Protein AF-A0A7C1MAZ9-F1 (afdb_monomer_lite)

Secondary structure (DSSP, 8-state):
----------------TTSHHHHHHHHGGGGS----PPPHHHHHHHHHHHHHHHHHTT-HHHHHHHHHHHHHSSSPPPTHHHHHHHHHHHHTT-HHHHHHHHHHHHHHHGGGSTTHHHHHHHHHHHHHHHHHHHHHS-TTS----------TTHHHHHHHHHHT-S-HHHHHHHHHHHHHHHS-B-S--SS--TTS--SEEEEEEEETTEEEEEEEEBPTTS-B-

Foldseek 3Di:
DDDDDDDDDDDDDDDDPPVVVVVVVVVVVVPPPCPPDPDLAVLLVVLVVQLVVCVVVVVLVSNVVSLVVSVPGPDDHPLCSLVSQLVSCVVVVVLVRNLVSLVSSCVVCPPVDPCNVVSVVSNVVSVVVVVVVVVPPPPPDDPPPVPPDPPPPVVLVVLCVVVVHPDSVVSVQVVVQVVQQVVAAAPDPPDDDPVDTHQWGWHWDDDDPDIDIDIWGADPVRDID

Radius of gyration: 32.58 Å; chains: 1; bounding box: 107×73×61 Å

Sequence (225 aa):
MAIGFGFSRLSAWKLKGRQLARVAIIASALLAGQAAALAPEHEARRLMLAIEESVAAEHWGEAGEYLNRLQLLDAEKPVDYHYYRGRVMLQSSHFNEAQAALDAYVAKAGTEGSHYQSALKLITEIERARKETAQVAPVGEETRIAVIEPAGDKRSASLRKLYLTDSDREALVLHLNSLLGIAGWRQDQAIVRLDRPADIEYRLSVGGNAISIQEMQRNSSGGVT

pLDDT: mean 79.91, std 19.92, range [34.38, 98.69]

Structure (mmCIF, N/CA/C/O backbone):
data_AF-A0A7C1MAZ9-F1
#
_entry.id   AF-A0A7C1MAZ9-F1
#
loop_
_atom_site.group_PDB
_atom_site.id
_atom_site.type_symbol
_atom_site.label_atom_id
_atom_site.label_alt_id
_atom_site.label_comp_id
_atom_site.label_asym_id
_atom_site.label_entity_id
_atom_site.label_seq_id
_atom_site.pdbx_PDB_ins_code
_atom_site.Cartn_x
_atom_site.Cartn_y
_atom_site.Cartn_z
_atom_site.occupancy
_atom_site.B_iso_or_equiv
_atom_site.auth_seq_id
_atom_site.auth_comp_id
_atom_s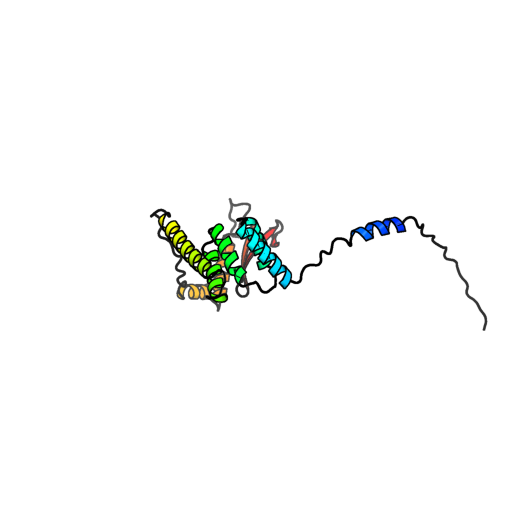ite.auth_asym_id
_atom_site.auth_atom_id
_atom_site.pdbx_PDB_model_num
ATOM 1 N N . MET A 1 1 ? 79.513 -45.191 2.246 1.00 42.34 1 MET A N 1
ATOM 2 C CA . MET A 1 1 ? 78.581 -45.382 3.377 1.00 42.34 1 MET A CA 1
ATOM 3 C C . MET A 1 1 ? 77.388 -46.163 2.841 1.00 42.34 1 MET A C 1
ATOM 5 O O . MET A 1 1 ? 76.641 -45.631 2.033 1.00 42.34 1 MET A O 1
ATOM 9 N N . ALA A 1 2 ? 77.347 -47.465 3.134 1.00 34.75 2 ALA A N 1
ATOM 10 C CA . ALA A 1 2 ? 76.420 -48.446 2.562 1.00 34.75 2 ALA A CA 1
ATOM 11 C C . ALA A 1 2 ? 75.099 -48.482 3.356 1.00 34.75 2 ALA A C 1
ATOM 13 O O . ALA A 1 2 ? 75.123 -48.376 4.576 1.00 34.75 2 ALA A O 1
ATOM 14 N N . ILE A 1 3 ? 73.962 -48.379 2.660 1.00 36.34 3 ILE A N 1
ATOM 15 C CA . ILE A 1 3 ? 72.948 -49.425 2.398 1.00 36.34 3 ILE A CA 1
ATOM 16 C C . ILE A 1 3 ? 72.378 -50.120 3.643 1.00 36.34 3 ILE A C 1
ATOM 18 O O . ILE A 1 3 ? 73.069 -50.879 4.313 1.00 36.34 3 ILE A O 1
ATOM 22 N N . GLY A 1 4 ? 71.053 -50.010 3.781 1.00 34.38 4 GLY A N 1
ATOM 23 C CA . GLY A 1 4 ? 70.217 -51.126 4.219 1.00 34.38 4 GLY A CA 1
ATOM 24 C C . GLY A 1 4 ? 69.025 -50.705 5.064 1.00 34.38 4 GLY A C 1
ATOM 25 O O . GLY A 1 4 ? 69.207 -50.459 6.238 1.00 34.38 4 GLY A O 1
ATOM 26 N N . PHE A 1 5 ? 67.829 -50.669 4.470 1.00 35.59 5 PHE A N 1
ATOM 27 C CA . PHE A 1 5 ? 66.589 -51.218 5.040 1.00 35.59 5 PHE A CA 1
ATOM 28 C C . PHE A 1 5 ? 65.544 -51.256 3.921 1.00 35.59 5 PHE A C 1
ATOM 30 O O . PHE A 1 5 ? 64.982 -50.237 3.528 1.00 35.59 5 PHE A O 1
ATOM 37 N N . GLY A 1 6 ? 65.317 -52.446 3.368 1.00 38.56 6 GLY A N 1
ATOM 38 C CA . GLY A 1 6 ? 64.111 -52.735 2.606 1.00 38.56 6 GLY A CA 1
ATOM 39 C C . GLY A 1 6 ? 63.097 -53.386 3.532 1.00 38.56 6 GLY A C 1
ATOM 40 O O . GLY A 1 6 ? 63.479 -54.283 4.268 1.00 38.56 6 GLY A O 1
ATOM 41 N N . PHE A 1 7 ? 61.829 -52.982 3.470 1.00 36.56 7 PHE A N 1
ATOM 42 C CA . PHE A 1 7 ? 60.697 -53.854 3.784 1.00 36.56 7 PHE A CA 1
ATOM 43 C C . PHE A 1 7 ? 59.450 -53.378 3.014 1.00 36.56 7 PHE A C 1
ATOM 45 O O . PHE A 1 7 ? 58.989 -52.254 3.164 1.00 36.56 7 PHE A O 1
ATOM 52 N N . SER A 1 8 ? 58.914 -54.312 2.228 1.00 41.31 8 SER A N 1
ATOM 53 C CA . SER A 1 8 ? 57.489 -54.564 1.970 1.00 41.31 8 SER A CA 1
ATOM 54 C C . SER A 1 8 ? 56.662 -53.689 1.021 1.00 41.31 8 SER A C 1
ATOM 56 O O . SER A 1 8 ? 56.177 -52.607 1.324 1.00 41.31 8 SER A O 1
ATOM 58 N N . ARG A 1 9 ? 56.400 -54.343 -0.117 1.00 51.38 9 ARG A N 1
ATOM 59 C CA . ARG A 1 9 ? 55.238 -54.285 -1.012 1.00 51.38 9 ARG A CA 1
ATOM 60 C C . ARG A 1 9 ? 53.942 -53.769 -0.372 1.00 51.38 9 ARG A C 1
ATOM 62 O O . ARG A 1 9 ? 53.456 -54.358 0.588 1.00 51.38 9 ARG A O 1
ATOM 69 N N . LEU A 1 10 ? 53.279 -52.846 -1.070 1.00 45.62 10 LEU A N 1
ATOM 70 C CA . LEU A 1 10 ? 51.820 -52.753 -1.080 1.00 45.62 10 LEU A CA 1
ATOM 71 C C . LEU A 1 10 ? 51.304 -52.781 -2.520 1.00 45.62 10 LEU A C 1
ATOM 73 O O . LEU A 1 10 ? 51.834 -52.150 -3.432 1.00 45.62 10 LEU A O 1
ATOM 77 N N . SER A 1 11 ? 50.312 -53.642 -2.697 1.00 41.25 11 SER A N 1
ATOM 78 C CA . SER A 1 11 ? 49.712 -54.097 -3.940 1.00 41.25 11 SER A CA 1
ATOM 79 C C . SER A 1 11 ? 48.868 -53.029 -4.627 1.00 41.25 11 SER A C 1
ATOM 81 O O . SER A 1 11 ? 48.074 -52.341 -3.993 1.00 41.25 11 SER A O 1
ATOM 83 N N . ALA A 1 12 ? 48.976 -52.989 -5.952 1.00 46.25 12 ALA A N 1
ATOM 84 C CA . ALA A 1 12 ? 48.140 -52.207 -6.846 1.00 46.25 12 ALA A CA 1
ATOM 85 C C . ALA A 1 12 ? 46.641 -52.538 -6.701 1.00 46.25 12 ALA A C 1
ATOM 87 O O . ALA A 1 12 ? 46.213 -53.658 -6.989 1.00 46.25 12 ALA A O 1
ATOM 88 N N . TRP A 1 13 ? 45.826 -51.536 -6.367 1.00 45.97 13 TRP A N 1
ATOM 89 C CA . TRP A 1 13 ? 44.386 -51.573 -6.616 1.00 45.97 13 TRP A CA 1
ATOM 90 C C . TRP A 1 13 ? 44.083 -50.961 -7.984 1.00 45.97 13 TRP A C 1
ATOM 92 O O . TRP A 1 13 ? 44.154 -49.752 -8.191 1.00 45.97 13 TRP A O 1
ATOM 102 N N . LYS A 1 14 ? 43.728 -51.823 -8.942 1.00 50.62 14 LYS A N 1
ATOM 103 C CA . LYS A 1 14 ? 43.143 -51.421 -10.224 1.00 50.62 14 LYS A CA 1
ATOM 104 C C . LYS A 1 14 ? 41.709 -50.931 -9.991 1.00 50.62 14 LYS A C 1
ATOM 106 O O . LYS A 1 14 ? 40.806 -51.752 -9.825 1.00 50.62 14 LYS A O 1
ATOM 111 N N . LEU A 1 15 ? 41.473 -49.619 -10.033 1.00 49.56 15 LEU A N 1
ATOM 112 C CA . LEU A 1 15 ? 40.115 -49.088 -10.178 1.00 49.56 15 LEU A CA 1
ATOM 113 C C . LEU A 1 15 ? 39.595 -49.387 -11.598 1.00 49.56 15 LEU A C 1
ATOM 115 O O . LEU A 1 15 ? 40.188 -48.999 -12.602 1.00 49.56 15 LEU A O 1
ATOM 119 N N . LYS A 1 16 ? 38.476 -50.115 -11.679 1.00 48.69 16 LYS A N 1
ATOM 120 C CA . LYS A 1 16 ? 37.776 -50.483 -12.921 1.00 48.69 16 LYS A CA 1
ATOM 121 C C . LYS A 1 16 ? 37.126 -49.248 -13.566 1.00 48.69 16 LYS A C 1
ATOM 123 O O . LYS A 1 16 ? 36.176 -48.692 -13.021 1.00 48.69 16 LYS A O 1
ATOM 128 N N . GLY A 1 17 ? 37.544 -48.906 -14.787 1.00 52.53 17 GLY A N 1
ATOM 129 C CA . GLY A 1 17 ? 37.084 -47.754 -15.586 1.00 52.53 17 GLY A CA 1
ATOM 130 C C . GLY A 1 17 ? 35.596 -47.689 -15.988 1.00 52.53 17 GLY A C 1
ATOM 131 O O . GLY A 1 17 ? 35.220 -46.806 -16.745 1.00 52.53 17 GLY A O 1
ATOM 132 N N . ARG A 1 18 ? 34.719 -48.568 -15.481 1.00 53.25 18 ARG A N 1
ATOM 133 C CA . ARG A 1 18 ? 33.261 -48.532 -15.752 1.00 53.25 18 ARG A CA 1
ATOM 134 C C . ARG A 1 18 ? 32.457 -47.675 -14.765 1.00 53.25 18 ARG A C 1
ATOM 136 O O . ARG A 1 18 ? 31.313 -47.346 -15.056 1.00 53.25 18 ARG A O 1
ATOM 143 N N . GLN A 1 19 ? 33.037 -47.313 -13.620 1.00 48.81 19 GLN A N 1
ATOM 144 C CA . GLN A 1 19 ? 32.397 -46.451 -12.612 1.00 48.81 19 GLN A CA 1
ATOM 145 C C . GLN A 1 19 ? 32.542 -44.953 -12.943 1.00 48.81 19 GLN A C 1
ATOM 147 O O . GLN A 1 19 ? 31.671 -44.163 -12.599 1.00 48.81 19 GLN A O 1
ATOM 152 N N . LEU A 1 20 ? 33.582 -44.567 -13.693 1.00 49.59 20 LEU A N 1
ATOM 153 C CA . LEU A 1 20 ? 33.855 -43.166 -14.043 1.00 49.59 20 LEU A CA 1
ATOM 154 C C . LEU A 1 20 ? 32.874 -42.598 -15.086 1.00 49.59 20 LEU A C 1
ATOM 156 O O . LEU A 1 20 ? 32.524 -41.425 -15.023 1.00 49.59 20 LEU A O 1
ATOM 160 N N . ALA A 1 21 ? 32.353 -43.430 -15.994 1.00 49.12 21 ALA A N 1
ATOM 161 C CA . ALA A 1 21 ? 31.416 -42.977 -17.029 1.00 49.12 21 ALA A CA 1
ATOM 162 C C . ALA A 1 21 ? 30.009 -42.643 -16.489 1.00 49.12 21 ALA A C 1
ATOM 164 O O . ALA A 1 21 ? 29.319 -41.807 -17.061 1.00 49.12 21 ALA A O 1
ATOM 165 N N . ARG A 1 22 ? 29.573 -43.259 -15.378 1.00 47.09 22 ARG A N 1
ATOM 166 C CA . ARG A 1 22 ? 28.251 -42.982 -14.777 1.00 47.09 22 ARG A CA 1
ATOM 167 C C . ARG A 1 22 ? 28.240 -41.726 -13.904 1.00 47.09 22 ARG A C 1
ATOM 169 O O . ARG A 1 22 ? 27.214 -41.062 -13.827 1.00 47.09 22 ARG A O 1
ATOM 176 N N . VAL A 1 23 ? 29.376 -41.376 -13.301 1.00 51.09 23 VAL A N 1
ATOM 177 C CA . VAL A 1 23 ? 29.528 -40.134 -12.524 1.00 51.09 23 VAL A CA 1
ATOM 178 C C . VAL A 1 23 ? 29.573 -38.912 -13.449 1.00 51.09 23 VAL A C 1
ATOM 180 O O . VAL A 1 23 ? 29.007 -37.874 -13.118 1.00 51.09 23 VAL A O 1
ATOM 183 N N . ALA A 1 24 ? 30.149 -39.052 -14.648 1.00 50.62 24 ALA A N 1
ATOM 184 C CA . ALA A 1 24 ? 30.212 -37.964 -15.622 1.00 50.62 24 ALA A CA 1
ATOM 185 C C . ALA A 1 24 ? 28.826 -37.525 -16.139 1.00 50.62 24 ALA A C 1
ATOM 187 O O . ALA A 1 24 ? 28.598 -36.335 -16.311 1.00 50.62 24 ALA A O 1
ATOM 188 N N . ILE A 1 25 ? 27.876 -38.452 -16.322 1.00 52.16 25 ILE A N 1
ATOM 189 C CA . ILE A 1 25 ? 26.538 -38.127 -16.858 1.00 52.16 25 ILE A CA 1
ATOM 190 C C . ILE A 1 25 ? 25.666 -37.402 -15.816 1.00 52.16 25 ILE A C 1
ATOM 192 O O . ILE A 1 25 ? 24.879 -36.530 -16.173 1.00 52.16 25 ILE A O 1
ATOM 196 N N . ILE A 1 26 ? 25.832 -37.701 -14.523 1.00 51.12 26 ILE A N 1
ATOM 197 C CA . ILE A 1 26 ? 25.074 -37.039 -13.445 1.00 51.12 26 ILE A CA 1
ATOM 198 C C . ILE A 1 26 ? 25.625 -35.627 -13.168 1.00 51.12 26 ILE A C 1
ATOM 200 O O . ILE A 1 26 ? 24.859 -34.721 -12.846 1.00 51.12 26 ILE A O 1
ATOM 204 N N . ALA A 1 27 ? 26.928 -35.399 -13.366 1.00 50.59 27 ALA A N 1
ATOM 205 C CA . ALA A 1 27 ? 27.535 -34.078 -13.193 1.00 50.59 27 ALA A CA 1
ATOM 206 C C . ALA A 1 27 ? 27.122 -33.063 -14.280 1.00 50.59 27 ALA A C 1
ATOM 208 O O . ALA A 1 27 ? 27.090 -31.863 -14.015 1.00 50.59 27 ALA A O 1
ATOM 209 N N . SER A 1 28 ? 26.766 -33.515 -15.488 1.00 51.03 28 SER A N 1
ATOM 210 C CA . SER A 1 28 ? 26.389 -32.617 -16.591 1.00 51.03 28 SER A CA 1
ATOM 211 C C . SER A 1 28 ? 24.968 -32.045 -16.489 1.00 51.03 28 SER A C 1
ATOM 213 O O . SER A 1 28 ? 24.683 -31.040 -17.133 1.00 51.03 28 SER A O 1
ATOM 215 N N . ALA A 1 29 ? 24.080 -32.630 -15.678 1.00 52.88 29 ALA A N 1
ATOM 216 C CA . ALA A 1 29 ? 22.698 -32.155 -15.538 1.00 52.88 29 ALA A CA 1
ATOM 217 C C . ALA A 1 29 ? 22.531 -31.001 -14.526 1.00 52.88 29 ALA A C 1
ATOM 219 O O . ALA A 1 29 ? 21.505 -30.327 -14.527 1.00 52.88 29 ALA A O 1
ATOM 220 N N . LEU A 1 30 ? 23.535 -30.736 -13.683 1.00 54.38 30 LEU A N 1
ATOM 221 C CA . LEU A 1 30 ? 23.477 -29.704 -12.634 1.00 54.38 30 LEU A CA 1
ATOM 222 C C . LEU A 1 30 ? 23.868 -28.294 -13.108 1.00 54.38 30 LEU A C 1
ATOM 224 O O . LEU A 1 30 ? 23.751 -27.342 -12.343 1.00 54.38 30 LEU A O 1
ATOM 228 N N . LEU A 1 31 ? 24.311 -28.134 -14.358 1.00 53.28 31 LEU A N 1
ATOM 229 C CA . LEU A 1 31 ? 24.778 -26.845 -14.891 1.00 53.28 31 LEU A CA 1
ATOM 230 C C . LEU A 1 31 ? 23.745 -26.110 -15.764 1.00 53.28 31 LEU A C 1
ATOM 232 O O . LEU A 1 31 ? 24.026 -25.014 -16.236 1.00 53.28 31 LEU A O 1
ATOM 236 N N . ALA A 1 32 ? 22.543 -26.661 -15.956 1.00 54.66 32 ALA A N 1
ATOM 237 C CA . ALA A 1 32 ? 21.521 -26.078 -16.835 1.00 54.66 32 ALA A CA 1
ATOM 238 C C . ALA A 1 32 ? 20.532 -25.115 -16.135 1.00 54.66 32 ALA A C 1
ATOM 240 O O . ALA A 1 32 ? 19.504 -24.777 -16.714 1.00 54.66 32 ALA A O 1
ATOM 241 N N . GLY A 1 33 ? 20.806 -24.683 -14.898 1.00 52.53 33 GLY A N 1
ATOM 242 C CA . GLY A 1 33 ? 19.823 -23.978 -14.058 1.00 52.53 33 GLY A CA 1
ATOM 243 C C . GLY A 1 33 ? 20.195 -22.575 -13.582 1.00 52.53 33 GLY A C 1
ATOM 244 O O . GLY A 1 33 ? 19.436 -21.995 -12.816 1.00 52.53 33 GLY A O 1
ATOM 245 N N . GLN A 1 34 ? 21.329 -22.010 -13.997 1.00 48.66 34 GLN A N 1
ATOM 246 C CA . GLN A 1 34 ? 21.681 -20.635 -13.630 1.00 48.66 34 GLN A CA 1
ATOM 247 C C . GLN A 1 34 ? 21.107 -19.694 -14.695 1.00 48.66 34 GLN A C 1
ATOM 249 O O . GLN A 1 34 ? 21.835 -19.195 -15.553 1.00 48.66 34 GLN A O 1
ATOM 254 N N . ALA A 1 35 ? 19.787 -19.485 -14.690 1.00 57.41 35 ALA A N 1
ATOM 255 C CA . ALA A 1 35 ? 19.233 -18.321 -15.372 1.00 57.41 35 ALA A CA 1
ATOM 256 C C . ALA A 1 35 ? 19.901 -17.100 -14.731 1.00 57.41 35 ALA A C 1
ATOM 258 O O . ALA A 1 35 ? 19.732 -16.864 -13.535 1.00 57.41 35 ALA A O 1
ATOM 259 N N . ALA A 1 36 ? 20.736 -16.389 -15.490 1.00 57.94 36 ALA A N 1
ATOM 260 C CA . ALA A 1 36 ? 21.391 -15.190 -14.998 1.00 57.94 36 ALA A CA 1
ATOM 261 C C . ALA A 1 36 ? 20.298 -14.216 -14.545 1.00 57.94 36 ALA A C 1
ATOM 263 O O . ALA A 1 36 ? 19.518 -13.728 -15.366 1.00 57.94 36 ALA A O 1
ATOM 264 N N . ALA A 1 37 ? 20.198 -13.992 -13.235 1.00 72.56 37 ALA A N 1
ATOM 265 C CA . ALA A 1 37 ? 19.299 -12.988 -12.702 1.00 72.56 37 ALA A CA 1
ATOM 266 C C . ALA A 1 37 ? 19.734 -11.637 -13.279 1.00 72.56 37 ALA A C 1
ATOM 268 O O . ALA A 1 37 ? 20.913 -11.278 -13.215 1.00 72.56 37 ALA A O 1
ATOM 269 N N . LEU A 1 38 ? 18.794 -10.927 -13.903 1.00 81.62 38 LEU A N 1
ATOM 270 C CA . LEU A 1 38 ? 19.018 -9.557 -14.350 1.00 81.62 38 LEU A CA 1
ATOM 271 C C . LEU A 1 38 ? 19.504 -8.716 -13.163 1.00 81.62 38 LEU A C 1
ATOM 273 O O . LEU A 1 38 ? 19.103 -8.958 -12.022 1.00 81.62 38 LEU A O 1
ATOM 277 N N . ALA A 1 39 ? 20.340 -7.710 -13.437 1.00 91.12 39 ALA A N 1
ATOM 278 C CA . ALA A 1 39 ? 20.661 -6.707 -12.427 1.00 91.12 39 ALA A CA 1
ATOM 279 C C . ALA A 1 39 ? 19.354 -6.093 -11.873 1.00 91.12 39 ALA A C 1
ATOM 281 O O . ALA A 1 39 ? 18.393 -5.961 -12.646 1.00 91.12 39 ALA A O 1
ATOM 282 N N . PRO A 1 40 ? 19.287 -5.728 -10.578 1.00 91.62 40 PRO A N 1
ATOM 283 C CA . PRO A 1 40 ? 18.054 -5.260 -9.943 1.00 91.62 40 PRO A CA 1
ATOM 284 C C . PRO A 1 40 ? 17.357 -4.126 -10.706 1.00 91.62 40 PRO A C 1
ATOM 286 O O . PRO A 1 40 ? 16.138 -4.112 -10.825 1.00 91.62 40 PRO A O 1
ATOM 289 N N . GLU A 1 41 ? 18.109 -3.220 -11.324 1.00 93.25 41 GLU A N 1
ATOM 290 C CA . GLU A 1 41 ? 17.575 -2.105 -12.109 1.00 93.25 41 GLU A CA 1
ATOM 291 C C . GLU A 1 41 ? 16.887 -2.586 -13.398 1.00 93.25 41 GLU A C 1
ATOM 293 O O . GLU A 1 41 ? 15.846 -2.064 -13.806 1.00 93.25 41 GLU A O 1
ATOM 298 N N . HIS A 1 42 ? 17.449 -3.607 -14.051 1.00 95.19 42 HIS A N 1
ATOM 299 C CA . HIS A 1 42 ? 16.865 -4.206 -15.251 1.00 95.19 42 HIS A CA 1
ATOM 300 C C . HIS A 1 42 ? 15.649 -5.071 -14.920 1.00 95.19 42 HIS A C 1
ATOM 302 O O . HIS A 1 42 ? 14.663 -5.039 -15.657 1.00 95.19 42 HIS A O 1
ATOM 308 N N . GLU A 1 43 ? 15.686 -5.793 -13.801 1.00 95.69 43 GLU A N 1
ATOM 309 C CA . GLU A 1 43 ? 14.527 -6.529 -13.303 1.00 95.69 43 GLU A CA 1
ATOM 310 C C . GLU A 1 43 ? 13.394 -5.571 -12.913 1.00 95.69 43 GLU A C 1
ATOM 312 O O . GLU A 1 43 ? 12.242 -5.824 -13.263 1.00 95.69 43 GLU A O 1
ATOM 317 N N . ALA A 1 44 ? 13.710 -4.425 -12.299 1.00 96.44 44 ALA A N 1
ATOM 318 C CA . ALA A 1 44 ? 12.726 -3.396 -11.981 1.00 96.44 44 ALA A CA 1
ATOM 319 C C . ALA A 1 44 ? 12.015 -2.881 -13.240 1.00 96.44 44 ALA A C 1
ATOM 321 O O . ALA A 1 44 ? 10.788 -2.803 -13.277 1.00 96.44 44 ALA A O 1
ATOM 322 N N . ARG A 1 45 ? 12.780 -2.590 -14.302 1.00 96.31 45 ARG A N 1
ATOM 323 C CA . ARG A 1 45 ? 12.232 -2.156 -15.598 1.00 96.31 45 ARG A CA 1
ATOM 324 C C . ARG A 1 45 ? 11.385 -3.239 -16.259 1.00 96.31 45 ARG A C 1
ATOM 326 O O . ARG A 1 45 ? 10.309 -2.934 -16.759 1.00 96.31 45 ARG A O 1
ATOM 333 N N . ARG A 1 46 ? 11.836 -4.497 -16.238 1.00 97.19 46 ARG A N 1
ATOM 334 C CA . ARG A 1 46 ? 11.069 -5.627 -16.781 1.00 97.19 46 ARG A CA 1
ATOM 335 C C . ARG A 1 46 ? 9.738 -5.803 -16.052 1.00 97.19 46 ARG A C 1
ATOM 337 O O . ARG A 1 46 ? 8.710 -5.958 -16.700 1.00 97.19 46 ARG A O 1
ATOM 344 N N . LEU A 1 47 ? 9.760 -5.784 -14.720 1.00 98.00 47 LEU A N 1
ATOM 345 C CA . LEU A 1 47 ? 8.552 -5.914 -13.908 1.00 98.00 47 LEU A CA 1
ATOM 346 C C . LEU A 1 47 ? 7.603 -4.739 -14.137 1.00 98.00 47 LEU A C 1
ATOM 348 O O . LEU A 1 47 ? 6.404 -4.961 -14.236 1.00 98.00 47 LEU A O 1
ATOM 352 N N . MET A 1 48 ? 8.128 -3.518 -14.282 1.00 98.12 48 MET A N 1
ATOM 353 C CA . MET A 1 48 ? 7.315 -2.352 -14.624 1.00 98.12 48 MET A CA 1
ATOM 354 C C . MET A 1 48 ? 6.572 -2.554 -15.952 1.00 98.12 48 MET A C 1
ATOM 356 O O . MET A 1 48 ? 5.357 -2.410 -15.980 1.00 98.12 48 MET A O 1
ATOM 360 N N . LEU A 1 49 ? 7.264 -2.996 -17.009 1.00 98.31 49 LEU A N 1
ATOM 361 C CA . LEU A 1 49 ? 6.631 -3.299 -18.301 1.00 98.31 49 LEU A CA 1
ATOM 362 C C . LEU A 1 49 ? 5.542 -4.374 -18.179 1.00 98.31 49 LEU A C 1
ATOM 364 O O . LEU A 1 49 ? 4.461 -4.223 -18.739 1.00 98.31 49 LEU A O 1
ATOM 368 N N . ALA A 1 50 ? 5.800 -5.431 -17.406 1.00 98.44 50 ALA A N 1
ATOM 369 C CA . ALA A 1 50 ? 4.818 -6.488 -17.181 1.00 98.44 50 ALA A CA 1
ATOM 370 C C . ALA A 1 50 ? 3.576 -5.979 -16.424 1.00 98.44 50 ALA A C 1
ATOM 372 O O . ALA A 1 50 ? 2.456 -6.385 -16.731 1.00 98.44 50 ALA A O 1
ATOM 373 N N . ILE A 1 51 ? 3.750 -5.055 -15.470 1.00 98.62 51 ILE A N 1
ATOM 374 C CA . ILE A 1 51 ? 2.641 -4.382 -14.776 1.00 98.62 51 ILE A CA 1
ATOM 375 C C . ILE A 1 51 ? 1.832 -3.537 -15.761 1.00 98.62 51 ILE A C 1
ATOM 377 O O . ILE A 1 51 ? 0.607 -3.619 -15.755 1.00 98.62 51 ILE A O 1
ATOM 381 N N . GLU A 1 52 ? 2.495 -2.736 -16.597 1.00 98.19 52 GLU A N 1
ATOM 382 C CA . GLU A 1 52 ? 1.840 -1.886 -17.599 1.00 98.19 52 GLU A CA 1
ATOM 383 C C . GLU A 1 52 ? 0.974 -2.714 -18.552 1.00 98.19 52 GLU A C 1
ATOM 385 O O . GLU A 1 52 ? -0.203 -2.404 -18.742 1.00 98.19 52 GLU A O 1
ATOM 390 N N . GLU A 1 53 ? 1.533 -3.801 -19.087 1.00 98.56 53 GLU A N 1
ATOM 391 C CA . GLU A 1 53 ? 0.839 -4.718 -19.992 1.00 98.56 53 GLU A CA 1
ATOM 392 C C . GLU A 1 53 ? -0.334 -5.421 -19.299 1.00 98.56 53 GLU A C 1
ATOM 394 O O . GLU A 1 53 ? -1.452 -5.407 -19.814 1.00 98.56 53 GLU A O 1
ATOM 399 N N . SER A 1 54 ? -0.121 -5.948 -18.089 1.00 98.50 54 SER A N 1
ATOM 400 C CA . SER A 1 54 ? -1.172 -6.628 -17.318 1.00 98.50 54 SER A CA 1
ATOM 401 C C . SER A 1 54 ? -2.323 -5.682 -16.978 1.00 98.50 54 SER A C 1
ATOM 403 O O . SER A 1 54 ? -3.491 -6.045 -17.080 1.00 98.50 54 SER A O 1
ATOM 405 N N . VAL A 1 55 ? -2.017 -4.440 -16.599 1.00 98.12 55 VAL A N 1
ATOM 406 C CA . VAL A 1 55 ? -3.033 -3.425 -16.304 1.00 98.12 55 VAL A CA 1
ATO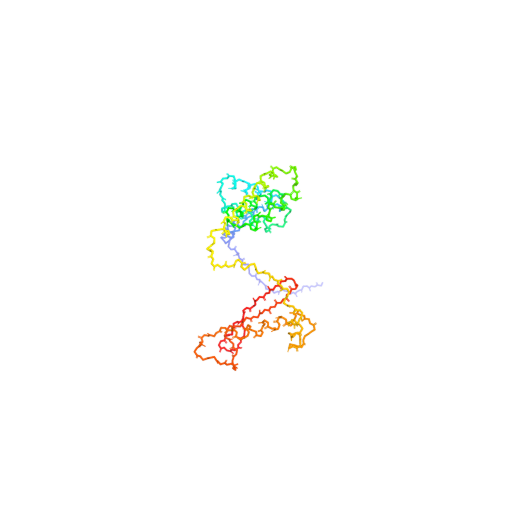M 407 C C . VAL A 1 55 ? -3.755 -2.967 -17.577 1.00 98.12 55 VAL A C 1
ATOM 409 O O . VAL A 1 55 ? -4.954 -2.690 -17.522 1.00 98.12 55 VAL A O 1
ATOM 412 N N . ALA A 1 56 ? -3.065 -2.877 -18.716 1.00 97.75 56 ALA A N 1
ATOM 413 C CA . ALA A 1 56 ? -3.687 -2.571 -20.005 1.00 97.75 56 ALA A CA 1
ATOM 414 C C . ALA A 1 56 ? -4.620 -3.698 -20.482 1.00 97.75 56 ALA A C 1
ATOM 416 O O . ALA A 1 56 ? -5.650 -3.414 -21.087 1.00 97.75 56 ALA A O 1
ATOM 417 N N . ALA A 1 57 ? -4.286 -4.951 -20.165 1.00 98.19 57 ALA A N 1
ATOM 418 C CA . ALA A 1 57 ? -5.097 -6.137 -20.437 1.00 98.19 57 ALA A CA 1
ATOM 419 C C . ALA A 1 57 ? -6.169 -6.424 -19.366 1.00 98.19 57 ALA A C 1
ATOM 421 O O . ALA A 1 57 ? -6.869 -7.428 -19.460 1.00 98.19 57 ALA A O 1
ATOM 422 N N . GLU A 1 58 ? -6.295 -5.579 -18.336 1.00 97.62 58 GLU A N 1
ATOM 423 C CA . GLU A 1 58 ? -7.198 -5.785 -17.189 1.00 97.62 58 GLU A CA 1
ATOM 424 C C . GLU A 1 58 ? -6.945 -7.101 -16.418 1.00 97.62 58 GLU A C 1
ATOM 426 O O . GLU A 1 58 ? -7.806 -7.619 -15.704 1.00 97.62 58 GLU A O 1
ATOM 431 N N . HIS A 1 59 ? -5.728 -7.637 -16.499 1.00 98.25 59 HIS A N 1
ATOM 432 C CA . HIS A 1 59 ? -5.266 -8.782 -15.720 1.00 98.25 59 HIS A CA 1
ATOM 433 C C . HIS A 1 59 ? -4.816 -8.331 -14.323 1.00 98.25 59 HIS A C 1
ATOM 435 O O . HIS A 1 59 ? -3.636 -8.321 -13.973 1.00 98.25 59 HIS A O 1
ATOM 441 N N . TRP A 1 60 ? -5.779 -7.932 -13.493 1.00 96.88 60 TRP A N 1
ATOM 442 C CA . TRP A 1 60 ? -5.521 -7.297 -12.195 1.00 96.88 60 TRP A CA 1
ATOM 443 C C . TRP A 1 60 ? -4.750 -8.173 -11.202 1.00 96.88 60 TRP A C 1
ATOM 445 O O . TRP A 1 60 ? -3.921 -7.662 -10.449 1.00 96.88 60 TRP A O 1
ATOM 455 N N . GLY A 1 61 ? -5.001 -9.487 -11.213 1.00 94.56 61 GLY A N 1
ATOM 456 C CA . GLY A 1 61 ? -4.281 -10.442 -10.365 1.00 94.56 61 GLY A CA 1
ATOM 457 C C . GLY A 1 61 ? -2.797 -10.518 -10.724 1.00 94.56 61 GLY A C 1
ATOM 458 O O . GLY A 1 61 ? -1.943 -10.354 -9.857 1.00 94.56 61 GLY A O 1
ATOM 459 N N . GLU A 1 62 ? -2.500 -10.665 -12.014 1.00 96.75 62 GLU A N 1
ATOM 460 C CA . GLU A 1 62 ? -1.135 -10.726 -12.549 1.00 96.75 62 GLU A CA 1
ATOM 461 C C . GLU A 1 62 ? -0.377 -9.405 -12.322 1.00 96.75 62 GLU A C 1
ATOM 463 O O . GLU A 1 62 ? 0.757 -9.399 -11.838 1.00 96.75 62 GLU A O 1
ATOM 468 N N . ALA A 1 63 ? -1.042 -8.264 -12.539 1.00 98.19 63 ALA A N 1
ATOM 469 C CA . ALA A 1 63 ? -0.494 -6.951 -12.207 1.00 98.19 63 ALA A CA 1
ATOM 470 C C . ALA A 1 63 ? -0.127 -6.833 -10.715 1.00 98.19 63 ALA A C 1
ATOM 472 O O . ALA A 1 63 ? 0.926 -6.289 -10.371 1.00 98.19 63 ALA A O 1
ATOM 473 N N . GLY A 1 64 ? -0.973 -7.361 -9.824 1.00 97.06 64 GLY A N 1
ATOM 474 C CA . GLY A 1 64 ? -0.712 -7.418 -8.386 1.00 97.06 64 GLY A CA 1
ATOM 475 C C . GLY A 1 64 ? 0.505 -8.277 -8.032 1.00 97.06 64 GLY A C 1
ATOM 476 O O . GLY A 1 64 ? 1.329 -7.871 -7.209 1.00 97.06 64 GLY A O 1
ATOM 477 N N . GLU A 1 65 ? 0.673 -9.430 -8.680 1.00 97.31 65 GLU A N 1
ATOM 478 C CA . GLU A 1 65 ? 1.841 -10.295 -8.483 1.00 97.31 65 GLU A CA 1
ATOM 479 C C . GLU A 1 65 ? 3.145 -9.607 -8.900 1.00 97.31 65 GLU A C 1
ATOM 481 O O . GLU A 1 65 ? 4.122 -9.605 -8.139 1.00 97.31 65 GLU A O 1
ATOM 486 N N . TYR A 1 66 ? 3.171 -8.973 -10.076 1.00 98.06 66 TYR A N 1
ATOM 487 C CA . TYR A 1 66 ? 4.347 -8.232 -10.528 1.00 98.06 66 TYR A CA 1
ATOM 488 C C . TYR A 1 66 ? 4.646 -7.015 -9.645 1.00 98.06 66 TYR A C 1
ATOM 490 O O . TYR A 1 66 ? 5.816 -6.772 -9.334 1.00 98.06 66 TYR A O 1
ATOM 498 N N . LEU A 1 67 ? 3.621 -6.300 -9.164 1.00 97.31 67 LEU A N 1
ATOM 499 C CA . LEU A 1 67 ? 3.779 -5.211 -8.193 1.00 97.31 67 LEU A CA 1
ATOM 500 C C . LEU A 1 67 ? 4.425 -5.690 -6.892 1.00 97.31 67 LEU A C 1
ATOM 502 O O . LEU A 1 67 ? 5.363 -5.053 -6.417 1.00 97.31 67 LEU A O 1
ATOM 506 N N . ASN A 1 68 ? 3.976 -6.818 -6.339 1.00 95.31 68 ASN A N 1
ATOM 507 C CA . ASN A 1 68 ? 4.540 -7.380 -5.110 1.00 95.31 68 ASN A CA 1
ATOM 508 C C . ASN A 1 68 ? 6.018 -7.745 -5.285 1.00 95.31 68 ASN A C 1
ATOM 510 O O . ASN A 1 68 ? 6.851 -7.435 -4.433 1.00 95.31 68 ASN A O 1
ATOM 514 N N . ARG A 1 69 ? 6.368 -8.350 -6.424 1.00 95.81 69 ARG A N 1
ATOM 515 C CA . ARG A 1 69 ? 7.763 -8.667 -6.757 1.00 95.81 69 ARG A CA 1
ATOM 516 C C . ARG A 1 69 ? 8.613 -7.405 -6.899 1.00 95.81 69 ARG A C 1
ATOM 518 O O . ARG A 1 69 ? 9.704 -7.347 -6.339 1.00 95.81 69 ARG A O 1
ATOM 525 N N . LEU A 1 70 ? 8.105 -6.383 -7.591 1.00 95.88 70 LEU A N 1
ATOM 526 C CA . LEU A 1 70 ? 8.792 -5.100 -7.753 1.00 95.88 70 LEU A CA 1
ATOM 527 C C . LEU A 1 70 ? 8.945 -4.364 -6.414 1.00 95.88 70 LEU A C 1
ATOM 529 O O . LEU A 1 70 ? 9.963 -3.717 -6.173 1.00 95.88 70 LEU A O 1
ATOM 533 N N . GLN A 1 71 ? 7.963 -4.483 -5.518 1.00 94.25 71 GLN A N 1
ATOM 534 C CA . GLN A 1 71 ? 8.012 -3.901 -4.181 1.00 94.25 71 GLN A CA 1
ATOM 535 C C . GLN A 1 71 ? 9.178 -4.463 -3.360 1.00 94.25 71 GLN A C 1
ATOM 537 O O . GLN A 1 71 ? 9.898 -3.679 -2.740 1.00 94.25 71 GLN A O 1
ATOM 542 N N . LEU A 1 72 ? 9.373 -5.784 -3.395 1.00 94.19 72 LEU A N 1
ATOM 543 C CA . LEU A 1 72 ? 10.422 -6.499 -2.657 1.00 94.19 72 LEU A CA 1
ATOM 544 C C . LEU A 1 72 ? 11.827 -6.319 -3.242 1.00 94.19 72 LEU A C 1
ATOM 546 O O . LEU A 1 72 ? 12.811 -6.627 -2.574 1.00 94.19 72 LEU A O 1
ATOM 550 N N . LEU A 1 73 ? 11.926 -5.845 -4.483 1.00 93.44 73 LEU A N 1
ATOM 551 C CA . LEU A 1 73 ? 13.200 -5.643 -5.149 1.00 93.44 73 LEU A CA 1
ATOM 552 C C . LEU A 1 73 ? 13.928 -4.422 -4.573 1.00 93.44 73 LEU A C 1
ATOM 554 O O . LEU A 1 73 ? 13.367 -3.318 -4.525 1.00 93.44 73 LEU A O 1
ATOM 558 N N . ASP A 1 74 ? 15.187 -4.628 -4.180 1.00 92.38 74 ASP A N 1
ATOM 559 C CA . ASP A 1 74 ? 16.104 -3.578 -3.725 1.00 92.38 74 ASP A CA 1
ATOM 560 C C . ASP A 1 74 ? 16.679 -2.818 -4.928 1.00 92.38 74 ASP A C 1
ATOM 562 O O . ASP A 1 74 ? 17.829 -2.973 -5.327 1.00 92.38 74 ASP A O 1
ATOM 566 N N . ALA A 1 75 ? 15.798 -2.071 -5.586 1.00 92.94 75 ALA A N 1
ATOM 567 C CA . ALA A 1 75 ? 16.100 -1.228 -6.729 1.00 92.94 75 ALA A CA 1
ATOM 568 C C . ALA A 1 75 ? 15.213 0.016 -6.697 1.00 92.94 75 ALA A C 1
ATOM 570 O O . ALA A 1 75 ? 14.089 -0.000 -6.167 1.00 92.94 75 ALA A O 1
ATOM 571 N N . GLU A 1 76 ? 15.704 1.091 -7.309 1.00 93.62 76 GLU A N 1
ATOM 572 C CA . GLU A 1 76 ? 14.906 2.290 -7.513 1.00 93.62 76 GLU A CA 1
ATOM 573 C C . GLU A 1 76 ? 13.706 1.975 -8.416 1.00 93.62 76 GLU A C 1
ATOM 575 O O . GLU A 1 76 ? 13.827 1.389 -9.494 1.00 93.62 76 GLU A O 1
ATOM 580 N N . LYS A 1 77 ? 12.517 2.344 -7.941 1.00 95.25 77 LYS A N 1
ATOM 581 C CA . LYS A 1 77 ? 11.260 2.097 -8.646 1.00 95.25 77 LYS A CA 1
ATOM 582 C C . LYS A 1 77 ? 10.971 3.283 -9.568 1.00 95.25 77 LYS A C 1
ATOM 584 O O . LYS A 1 77 ? 11.031 4.418 -9.086 1.00 95.25 77 LYS A O 1
ATOM 589 N N . PRO A 1 78 ? 10.608 3.050 -10.843 1.00 95.69 78 PRO A N 1
ATOM 590 C CA . PRO A 1 78 ? 10.167 4.117 -11.738 1.00 95.69 78 PRO A CA 1
ATOM 591 C C . PRO A 1 78 ? 9.028 4.926 -11.115 1.00 95.69 78 PRO A C 1
ATOM 593 O O . PRO A 1 78 ? 8.225 4.377 -10.366 1.00 95.69 78 PRO A O 1
ATOM 596 N N . VAL A 1 79 ? 8.913 6.217 -11.432 1.00 96.75 79 VAL A N 1
ATOM 597 C CA . VAL A 1 79 ? 7.843 7.061 -10.869 1.00 96.75 79 VAL A CA 1
ATOM 598 C C . VAL A 1 79 ? 6.453 6.497 -11.194 1.00 96.75 79 VAL A C 1
ATOM 600 O O . VAL A 1 79 ? 5.590 6.463 -10.315 1.00 96.75 79 VAL A O 1
ATOM 603 N N . ASP A 1 80 ? 6.275 5.954 -12.402 1.00 97.50 80 ASP A N 1
ATOM 604 C CA . ASP A 1 80 ? 5.026 5.336 -12.866 1.00 97.50 80 ASP A CA 1
ATOM 605 C C . ASP A 1 80 ? 4.572 4.144 -12.010 1.00 97.50 80 ASP A C 1
ATOM 607 O O . ASP A 1 80 ? 3.374 3.869 -11.939 1.00 97.50 80 ASP A O 1
ATOM 611 N N . TYR A 1 81 ? 5.473 3.508 -11.252 1.00 98.19 81 TYR A N 1
ATOM 612 C CA . TYR A 1 81 ? 5.115 2.494 -10.253 1.00 98.19 81 TYR A CA 1
ATOM 613 C C . TYR A 1 81 ? 3.973 2.960 -9.342 1.00 98.19 81 TYR A C 1
ATOM 615 O O . TYR A 1 81 ? 3.048 2.199 -9.059 1.00 98.19 81 TYR A O 1
ATOM 623 N N . HIS A 1 82 ? 4.015 4.219 -8.896 1.00 98.44 82 HIS A N 1
ATOM 624 C CA . HIS A 1 82 ? 3.005 4.782 -7.999 1.00 98.44 82 HIS A CA 1
ATOM 625 C C . HIS A 1 82 ? 1.635 4.883 -8.680 1.00 98.44 82 HIS A C 1
ATOM 627 O O . HIS A 1 82 ? 0.622 4.543 -8.069 1.00 98.44 82 HIS A O 1
ATOM 633 N N . TYR A 1 83 ? 1.599 5.256 -9.962 1.00 98.69 83 TYR A N 1
ATOM 634 C CA . TYR A 1 83 ? 0.362 5.323 -10.739 1.00 98.69 83 TYR A CA 1
ATOM 635 C C . TYR A 1 83 ? -0.273 3.938 -10.911 1.00 98.69 83 TYR A C 1
ATOM 637 O O . TYR A 1 83 ? -1.448 3.744 -10.588 1.00 98.69 83 TYR A O 1
ATOM 645 N N . TYR A 1 84 ? 0.508 2.953 -11.359 1.00 98.56 84 TYR A N 1
ATOM 646 C CA . TYR A 1 84 ? -0.006 1.604 -11.596 1.00 98.56 84 TYR A CA 1
ATOM 647 C C . TYR A 1 84 ? -0.368 0.877 -10.299 1.00 98.56 84 TYR A C 1
ATOM 649 O O . TYR A 1 84 ? -1.403 0.211 -10.247 1.00 98.56 84 TYR A O 1
ATOM 657 N N . ARG A 1 85 ? 0.391 1.080 -9.213 1.00 98.38 85 ARG A N 1
ATOM 658 C CA . ARG A 1 85 ? -0.002 0.609 -7.878 1.00 98.38 85 ARG A CA 1
ATOM 659 C C . ARG A 1 85 ? -1.343 1.207 -7.456 1.00 98.38 85 ARG A C 1
ATOM 661 O O . ARG A 1 85 ? -2.196 0.479 -6.958 1.00 98.38 85 ARG A O 1
ATOM 668 N N . GLY A 1 86 ? -1.545 2.503 -7.690 1.00 98.12 86 GLY A N 1
ATOM 669 C CA . GLY A 1 86 ? -2.814 3.183 -7.440 1.00 98.12 86 GLY A CA 1
ATOM 670 C C . GLY A 1 86 ? -3.989 2.535 -8.171 1.00 98.12 86 GLY A C 1
ATOM 671 O O . GLY A 1 86 ? -5.006 2.230 -7.552 1.00 98.12 86 GLY A O 1
ATOM 672 N N . ARG A 1 87 ? -3.822 2.247 -9.467 1.00 98.31 87 ARG A N 1
ATOM 673 C CA . ARG A 1 87 ? -4.841 1.570 -10.287 1.00 98.31 87 ARG A CA 1
ATOM 674 C C . ARG A 1 87 ? -5.179 0.167 -9.792 1.00 98.31 87 ARG A C 1
ATOM 676 O O . ARG A 1 87 ? -6.355 -0.166 -9.691 1.00 98.31 87 ARG A O 1
ATOM 683 N N . VAL A 1 88 ? -4.171 -0.644 -9.472 1.00 98.06 88 VAL A N 1
ATOM 684 C CA . VAL A 1 88 ? -4.393 -2.020 -8.998 1.00 98.06 88 VAL A CA 1
ATOM 685 C C . VAL A 1 88 ? -5.099 -2.027 -7.640 1.00 98.06 88 VAL A C 1
ATOM 687 O O . VAL A 1 88 ? -6.047 -2.783 -7.446 1.00 98.06 88 VAL A O 1
ATOM 690 N N . MET A 1 89 ? -4.709 -1.142 -6.718 1.00 96.81 89 MET A N 1
ATOM 691 C CA . MET A 1 89 ? -5.371 -1.027 -5.411 1.00 96.81 89 MET A CA 1
ATOM 692 C C . MET A 1 89 ? -6.805 -0.504 -5.531 1.00 96.81 89 MET A C 1
ATOM 694 O O . MET A 1 89 ? -7.683 -0.950 -4.794 1.00 96.81 89 MET A O 1
ATOM 698 N N . LEU A 1 90 ? -7.061 0.410 -6.473 1.00 95.69 90 LEU A N 1
ATOM 699 C CA . LEU A 1 90 ? -8.409 0.902 -6.750 1.00 95.69 90 LEU A CA 1
ATOM 700 C C . LEU A 1 90 ? -9.331 -0.233 -7.198 1.00 95.69 90 LEU A C 1
ATOM 702 O O . LEU A 1 90 ? -10.443 -0.341 -6.686 1.00 95.69 90 LEU A O 1
ATOM 706 N N . GLN A 1 91 ? -8.857 -1.103 -8.091 1.00 95.81 91 GLN A N 1
ATOM 707 C CA . GLN A 1 91 ? -9.651 -2.231 -8.569 1.00 95.81 91 GLN A CA 1
ATOM 708 C C . GLN A 1 91 ? -10.040 -3.197 -7.443 1.00 95.81 91 GLN A C 1
ATOM 710 O O . GLN A 1 91 ? -11.157 -3.708 -7.411 1.00 95.81 91 GLN A O 1
ATOM 715 N N . SER A 1 92 ? -9.150 -3.398 -6.473 1.00 91.69 92 SER A N 1
ATOM 716 C CA . SER A 1 92 ? -9.419 -4.208 -5.280 1.00 91.69 92 SER A CA 1
ATOM 717 C C . SER A 1 92 ? -10.217 -3.462 -4.199 1.00 91.69 92 SER A C 1
ATOM 719 O O . SER A 1 92 ? -10.352 -3.961 -3.087 1.00 91.69 92 SER A O 1
ATOM 721 N N . SER A 1 93 ? -10.743 -2.263 -4.484 1.00 93.88 93 SER A N 1
ATOM 722 C CA . SER A 1 93 ? -11.434 -1.383 -3.521 1.00 93.88 93 SER A CA 1
ATOM 723 C C . SER A 1 93 ? -10.594 -0.983 -2.297 1.00 93.88 93 SER A C 1
ATOM 725 O O . SER A 1 93 ? -11.121 -0.533 -1.278 1.00 93.88 93 SER A O 1
ATOM 727 N N . HIS A 1 94 ? -9.266 -1.087 -2.381 1.00 93.62 94 HIS A N 1
ATOM 728 C CA . HIS A 1 94 ? -8.345 -0.653 -1.333 1.00 93.62 94 HIS A CA 1
ATOM 729 C C . HIS A 1 94 ? -8.111 0.863 -1.422 1.00 93.62 94 HIS A C 1
ATOM 731 O O . HIS A 1 94 ? -7.020 1.350 -1.726 1.00 93.62 94 HIS A O 1
ATOM 737 N N . PHE A 1 95 ? -9.164 1.642 -1.167 1.00 93.69 95 PHE A N 1
ATOM 738 C CA . PHE A 1 95 ? -9.198 3.080 -1.448 1.00 93.69 95 PHE A CA 1
ATOM 739 C C . PHE A 1 95 ? -8.107 3.898 -0.739 1.00 93.69 95 PHE A C 1
ATOM 741 O O . PHE A 1 95 ? -7.644 4.896 -1.289 1.00 93.69 95 PHE A O 1
ATOM 748 N N . ASN A 1 96 ? -7.681 3.505 0.467 1.00 92.44 96 ASN A N 1
ATOM 749 C CA . ASN A 1 96 ? -6.601 4.190 1.194 1.00 92.44 96 ASN A CA 1
ATOM 750 C C . ASN A 1 96 ? -5.246 3.998 0.509 1.00 92.44 96 ASN A C 1
ATOM 752 O O . ASN A 1 96 ? -4.507 4.959 0.309 1.00 92.44 96 ASN A O 1
ATOM 756 N N . GLU A 1 97 ? -4.936 2.765 0.119 1.00 94.19 97 GLU A N 1
ATOM 757 C CA . GLU A 1 97 ? -3.680 2.426 -0.548 1.00 94.19 97 GLU A CA 1
ATOM 758 C C . GLU A 1 97 ? -3.632 2.975 -1.970 1.00 94.19 97 GLU A C 1
ATOM 760 O O . GLU A 1 97 ? -2.573 3.432 -2.409 1.00 94.19 97 GLU A O 1
ATOM 765 N N . ALA A 1 98 ? -4.775 2.958 -2.660 1.00 97.56 98 ALA A N 1
ATOM 766 C CA . ALA A 1 98 ? -4.938 3.540 -3.981 1.00 97.56 98 ALA A CA 1
ATOM 767 C C . ALA A 1 98 ? -4.670 5.047 -3.952 1.00 97.56 98 ALA A C 1
ATOM 769 O O . ALA A 1 98 ? -3.831 5.536 -4.706 1.00 97.56 98 ALA A O 1
ATOM 770 N N . GLN A 1 99 ? -5.317 5.766 -3.030 1.00 97.56 99 GLN A N 1
ATOM 771 C CA . GLN A 1 99 ? -5.150 7.210 -2.883 1.00 97.56 99 GLN A CA 1
ATOM 772 C C . GLN A 1 99 ? -3.705 7.579 -2.538 1.00 97.56 99 GLN A C 1
ATOM 774 O O . GLN A 1 99 ? -3.099 8.370 -3.250 1.00 97.56 99 GLN A O 1
ATOM 779 N N . ALA A 1 100 ? -3.109 6.932 -1.531 1.00 98.06 100 ALA A N 1
ATOM 780 C CA . ALA A 1 100 ? -1.728 7.209 -1.136 1.00 98.06 100 ALA A CA 1
ATOM 781 C C . ALA A 1 100 ? -0.722 6.988 -2.283 1.00 98.06 100 ALA A C 1
ATOM 783 O O . ALA A 1 100 ? 0.244 7.739 -2.420 1.00 98.06 100 ALA A O 1
ATOM 784 N N . ALA A 1 101 ? -0.940 5.968 -3.119 1.00 98.19 101 ALA A N 1
ATOM 785 C CA . ALA A 1 101 ? -0.094 5.718 -4.282 1.00 98.19 101 ALA A CA 1
ATOM 786 C C . ALA A 1 101 ? -0.283 6.789 -5.370 1.00 98.19 101 ALA A C 1
ATOM 788 O O . ALA A 1 101 ? 0.699 7.299 -5.902 1.00 98.19 101 ALA A O 1
ATOM 789 N N . LEU A 1 102 ? -1.522 7.177 -5.678 1.00 98.50 102 LEU A N 1
ATOM 790 C CA . LEU A 1 102 ? -1.802 8.209 -6.682 1.00 98.50 102 LEU A CA 1
ATOM 791 C C . LEU A 1 102 ? -1.297 9.592 -6.242 1.00 98.50 102 LEU A C 1
ATOM 793 O O . LEU A 1 102 ? -0.709 10.306 -7.053 1.00 98.50 102 LEU A O 1
ATOM 797 N N . ASP A 1 103 ? -1.428 9.933 -4.960 1.00 98.31 103 ASP A N 1
ATOM 798 C CA . ASP A 1 103 ? -0.867 11.161 -4.386 1.00 98.31 103 ASP A CA 1
ATOM 799 C C . ASP A 1 103 ? 0.664 11.171 -4.504 1.00 98.31 103 ASP A C 1
ATOM 801 O O . ASP A 1 103 ? 1.261 12.165 -4.924 1.00 98.31 103 ASP A O 1
ATOM 805 N N . ALA A 1 104 ? 1.317 10.039 -4.210 1.00 98.19 104 ALA A N 1
ATOM 806 C CA . ALA A 1 104 ? 2.761 9.896 -4.374 1.00 98.19 104 ALA A CA 1
ATOM 807 C C . ALA A 1 104 ? 3.201 10.035 -5.840 1.00 98.19 104 ALA A C 1
ATOM 809 O O . ALA A 1 104 ? 4.257 10.614 -6.101 1.00 98.19 104 ALA A O 1
ATOM 810 N N . TYR A 1 105 ? 2.406 9.538 -6.794 1.00 98.56 105 TYR A N 1
ATOM 811 C CA . TYR A 1 105 ? 2.660 9.749 -8.217 1.00 98.56 105 TYR A CA 1
ATOM 812 C C . TYR A 1 105 ? 2.598 11.234 -8.575 1.00 98.56 105 TYR A C 1
ATOM 814 O O . TYR A 1 105 ? 3.556 11.768 -9.127 1.00 98.56 105 TYR A O 1
ATOM 822 N 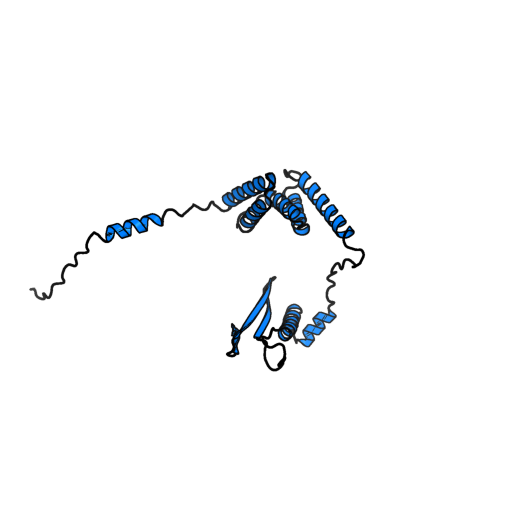N . VAL A 1 106 ? 1.507 11.914 -8.212 1.00 98.31 106 VAL A N 1
ATOM 823 C CA . VAL A 1 106 ? 1.299 13.341 -8.499 1.00 98.31 106 VAL A CA 1
ATOM 824 C C . VAL A 1 106 ? 2.419 14.194 -7.903 1.00 98.31 106 VAL A C 1
ATOM 826 O O . VAL A 1 106 ? 2.948 15.071 -8.584 1.00 98.31 106 VAL A O 1
ATOM 829 N N . ALA A 1 107 ? 2.828 13.906 -6.666 1.00 97.81 107 ALA A N 1
ATOM 830 C CA . ALA A 1 107 ? 3.898 14.631 -5.988 1.00 97.81 107 ALA A CA 1
ATOM 831 C C . ALA A 1 107 ? 5.277 14.435 -6.642 1.00 97.81 107 ALA A C 1
ATOM 833 O O . ALA A 1 107 ? 6.087 15.359 -6.641 1.00 97.81 107 ALA A O 1
ATOM 834 N N . LYS A 1 108 ? 5.561 13.242 -7.183 1.00 96.81 108 LYS A N 1
ATOM 835 C CA . LYS A 1 108 ? 6.874 12.904 -7.760 1.00 96.81 108 LYS A CA 1
ATOM 836 C C . LYS A 1 108 ? 6.988 13.222 -9.246 1.00 96.81 108 LYS A C 1
ATOM 838 O O . LYS A 1 108 ? 8.026 13.707 -9.676 1.00 96.81 108 LYS A O 1
ATOM 843 N N . ALA A 1 109 ? 5.951 12.917 -10.023 1.00 96.19 109 ALA A N 1
ATOM 844 C CA . ALA A 1 109 ? 5.923 13.149 -11.464 1.00 96.19 109 ALA A CA 1
ATOM 845 C C . ALA A 1 109 ? 5.617 14.615 -11.800 1.00 96.19 109 ALA A C 1
ATOM 847 O O . ALA A 1 109 ? 6.057 15.123 -12.828 1.00 96.19 109 ALA A O 1
ATOM 848 N N . GLY A 1 110 ? 4.847 15.293 -10.942 1.00 92.31 110 GLY A N 1
ATOM 849 C CA . GLY A 1 110 ? 4.366 16.643 -11.201 1.00 92.31 110 GLY A CA 1
ATOM 850 C C . GLY A 1 110 ? 3.469 16.725 -12.440 1.00 92.31 110 GLY A C 1
ATOM 851 O O . GLY A 1 110 ? 2.983 15.722 -12.965 1.00 92.31 110 GLY A O 1
ATOM 852 N N . THR A 1 111 ? 3.249 17.946 -12.922 1.00 94.38 111 THR A N 1
ATOM 853 C CA . THR A 1 111 ? 2.377 18.242 -14.073 1.00 94.38 111 THR A CA 1
ATOM 854 C C . THR A 1 111 ? 2.889 17.692 -15.405 1.00 94.38 111 THR A C 1
ATOM 856 O O . THR A 1 111 ? 2.126 17.633 -16.365 1.00 94.38 111 THR A O 1
ATOM 859 N N . GLU A 1 112 ? 4.165 17.311 -15.475 1.00 94.31 112 GLU A N 1
ATOM 860 C CA . GLU A 1 112 ? 4.805 16.752 -16.673 1.00 94.31 112 GLU A CA 1
ATOM 861 C C . GLU A 1 112 ? 4.644 15.226 -16.775 1.00 94.31 112 GLU A C 1
ATOM 863 O O . GLU A 1 112 ? 4.926 14.643 -17.821 1.00 94.31 112 GLU A O 1
ATOM 868 N N . GLY A 1 113 ? 4.165 14.568 -15.711 1.00 95.69 113 GLY A N 1
ATOM 869 C CA . GLY A 1 113 ? 3.926 13.129 -15.698 1.00 95.69 113 GLY A CA 1
ATOM 870 C C . GLY A 1 113 ? 2.908 12.688 -16.751 1.00 95.69 113 GLY A C 1
ATOM 871 O O . GLY A 1 113 ? 1.808 13.240 -16.840 1.00 95.69 113 GLY A O 1
ATOM 872 N N . SER A 1 114 ? 3.236 11.628 -17.493 1.00 96.94 114 SER A N 1
ATOM 873 C CA . SER A 1 114 ? 2.389 11.017 -18.534 1.00 96.94 114 SER A CA 1
ATOM 874 C C . SER A 1 114 ? 0.974 10.674 -18.052 1.00 96.94 114 SER A C 1
ATOM 876 O O . SER A 1 114 ? 0.013 10.741 -18.819 1.00 96.94 114 SER A O 1
ATOM 878 N N . HIS A 1 115 ? 0.825 10.342 -16.770 1.00 98.00 115 HIS A N 1
ATOM 879 C CA . HIS A 1 115 ? -0.433 9.948 -16.152 1.00 98.00 115 HIS A CA 1
ATOM 880 C C . HIS A 1 115 ? -1.015 11.008 -15.209 1.00 98.00 115 HIS A C 1
ATOM 882 O O . HIS A 1 115 ? -1.974 10.709 -14.502 1.00 98.00 115 HIS A O 1
ATOM 888 N N . TYR A 1 116 ? -0.489 12.239 -15.184 1.00 98.19 116 TYR A N 1
ATOM 889 C CA . TYR A 1 116 ? -0.888 13.273 -14.216 1.00 98.19 116 TYR A CA 1
ATOM 890 C C . TYR A 1 116 ? -2.402 13.523 -14.202 1.00 98.19 116 TYR A C 1
ATOM 892 O O . TYR A 1 116 ? -3.060 13.398 -13.167 1.00 98.19 116 TYR A O 1
ATOM 900 N N . GLN A 1 117 ? -2.982 13.804 -15.372 1.00 98.25 117 GLN A N 1
ATOM 901 C CA . GLN A 1 117 ? -4.421 14.055 -15.483 1.00 98.25 117 GLN A CA 1
ATOM 902 C C . GLN A 1 117 ? -5.252 12.826 -15.101 1.00 98.25 117 GLN A C 1
ATOM 904 O O . GLN A 1 117 ? -6.301 12.956 -14.472 1.00 98.25 117 GLN A O 1
ATOM 909 N N . SER A 1 118 ? -4.788 11.632 -15.473 1.00 98.19 118 SER A N 1
ATOM 910 C CA . SER A 1 118 ? -5.459 10.379 -15.133 1.00 98.19 118 SER A CA 1
ATOM 911 C C . SER A 1 118 ? -5.422 10.120 -13.627 1.00 98.19 118 SER A C 1
ATOM 913 O O . SER A 1 118 ? -6.443 9.761 -13.056 1.00 98.19 118 SER A O 1
ATOM 915 N N . ALA A 1 119 ? -4.290 10.359 -12.963 1.00 98.50 119 ALA A N 1
ATOM 916 C CA . ALA A 1 119 ? -4.149 10.184 -11.521 1.00 98.50 119 ALA A CA 1
ATOM 917 C C . ALA A 1 119 ? -5.111 11.091 -10.738 1.00 98.50 119 ALA A C 1
ATOM 919 O O . ALA A 1 119 ? -5.813 10.608 -9.854 1.00 98.50 119 ALA A O 1
ATOM 920 N N . LEU A 1 120 ? -5.228 12.370 -11.114 1.00 98.44 120 LEU A N 1
ATOM 921 C CA . LEU A 1 120 ? -6.172 13.299 -10.475 1.00 98.44 120 LEU A CA 1
ATOM 922 C C . LEU A 1 120 ? -7.640 12.875 -10.643 1.00 98.44 120 LEU A C 1
ATOM 924 O O . LEU A 1 120 ? -8.435 12.995 -9.706 1.00 98.44 120 LEU A O 1
ATOM 928 N N . LYS A 1 121 ? -8.003 12.347 -11.820 1.00 98.50 121 LYS A N 1
ATOM 929 C CA . LYS A 1 121 ? -9.344 11.792 -12.057 1.00 98.50 121 LYS A CA 1
ATOM 930 C C . LYS A 1 121 ? -9.619 10.600 -11.142 1.00 98.50 121 LYS A C 1
ATOM 932 O O . LYS A 1 121 ? -10.647 10.590 -10.472 1.00 98.50 121 LYS A O 1
ATOM 937 N N . LEU A 1 122 ? -8.677 9.661 -11.044 1.00 98.25 122 LEU A N 1
ATOM 938 C CA . LEU A 1 122 ? -8.799 8.487 -10.173 1.00 98.25 122 LEU A CA 1
ATOM 939 C C . LEU A 1 122 ? -8.891 8.869 -8.686 1.00 98.25 122 LEU A C 1
ATOM 941 O O . LEU A 1 122 ? -9.677 8.276 -7.953 1.00 98.25 122 LEU A O 1
ATOM 945 N N . ILE A 1 123 ? -8.151 9.889 -8.234 1.00 98.12 123 ILE A N 1
ATOM 946 C CA . ILE A 1 123 ? -8.272 10.420 -6.863 1.00 98.12 123 ILE A CA 1
ATOM 947 C C . ILE A 1 123 ? -9.702 10.920 -6.610 1.00 98.12 123 ILE A C 1
ATOM 949 O O . ILE A 1 123 ? -10.321 10.563 -5.610 1.00 98.12 123 ILE A O 1
ATOM 953 N N . THR A 1 124 ? -10.271 11.675 -7.554 1.00 97.06 124 THR A N 1
ATOM 954 C CA . THR A 1 124 ? -11.658 12.161 -7.451 1.00 97.06 124 THR A CA 1
ATOM 955 C C . THR A 1 124 ? -12.673 11.009 -7.462 1.00 97.06 124 THR A C 1
ATOM 957 O O . THR A 1 124 ? -13.682 11.052 -6.755 1.00 97.06 124 THR A O 1
ATOM 960 N N . GLU A 1 125 ? -12.432 9.964 -8.255 1.00 96.06 125 GLU A N 1
ATOM 961 C CA . GLU A 1 125 ? -13.269 8.759 -8.279 1.00 96.06 125 GLU A CA 1
ATOM 962 C C . GLU A 1 125 ? -13.240 8.018 -6.940 1.00 96.06 125 GLU A C 1
ATOM 964 O O . GLU A 1 125 ? -14.299 7.650 -6.433 1.00 96.06 125 GLU A O 1
ATOM 969 N N . ILE A 1 126 ? -12.065 7.882 -6.317 1.00 96.12 126 ILE A N 1
ATOM 970 C CA . ILE A 1 126 ? -11.918 7.306 -4.974 1.00 96.12 126 ILE A CA 1
ATOM 971 C C . ILE A 1 126 ? -12.732 8.098 -3.947 1.00 96.12 126 ILE A C 1
ATOM 973 O O . ILE A 1 126 ? -13.454 7.512 -3.139 1.00 96.12 126 ILE A O 1
ATOM 977 N N . GLU A 1 127 ? -12.647 9.428 -3.969 1.00 94.50 127 GLU A N 1
ATOM 978 C CA . GLU A 1 127 ? -13.420 10.276 -3.058 1.00 94.50 127 GLU A CA 1
ATOM 979 C C . GLU A 1 127 ? -14.930 10.086 -3.230 1.00 94.50 127 GLU A C 1
ATOM 981 O O . GLU A 1 127 ? -15.670 10.040 -2.243 1.00 94.50 127 GLU A O 1
ATOM 986 N N . ARG A 1 128 ? -15.396 9.954 -4.477 1.00 92.56 128 ARG A N 1
ATOM 987 C CA . ARG A 1 128 ? -16.805 9.687 -4.779 1.00 92.56 128 ARG A CA 1
ATOM 988 C C . ARG A 1 128 ? -17.230 8.311 -4.265 1.00 92.56 128 ARG A C 1
ATOM 990 O O . ARG A 1 128 ? -18.208 8.234 -3.525 1.00 92.56 128 ARG A O 1
ATOM 997 N N . ALA A 1 129 ? -16.458 7.265 -4.560 1.00 89.88 129 ALA A N 1
ATOM 998 C CA . ALA A 1 129 ? -16.741 5.897 -4.127 1.00 89.88 129 ALA A CA 1
ATOM 999 C C . ALA A 1 129 ? -16.808 5.773 -2.593 1.00 89.88 129 ALA A C 1
ATOM 1001 O O . ALA A 1 129 ? -17.673 5.084 -2.047 1.00 89.88 129 ALA A O 1
ATOM 1002 N N . ARG A 1 130 ? -15.951 6.502 -1.866 1.00 86.56 130 ARG A N 1
ATOM 1003 C CA . ARG A 1 130 ? -16.010 6.582 -0.396 1.00 86.56 130 ARG A CA 1
ATOM 1004 C C . ARG A 1 130 ? -17.296 7.234 0.106 1.00 86.56 130 ARG A C 1
ATOM 1006 O O . ARG A 1 130 ? -17.885 6.742 1.065 1.00 86.56 130 ARG A O 1
ATOM 1013 N N . LYS A 1 131 ? -17.733 8.333 -0.519 1.00 86.69 131 LYS A N 1
ATOM 1014 C CA . LYS A 1 131 ? -18.985 9.018 -0.154 1.00 86.69 131 LYS A CA 1
ATOM 1015 C C . LYS A 1 131 ? -20.197 8.128 -0.410 1.00 86.69 131 LYS A C 1
ATOM 1017 O O . LYS A 1 131 ? -21.081 8.076 0.435 1.00 86.69 131 LYS A O 1
ATOM 1022 N N . GLU A 1 132 ? -20.212 7.406 -1.524 1.00 82.50 132 GLU A N 1
ATOM 1023 C CA . GLU A 1 132 ? -21.269 6.443 -1.849 1.00 82.50 132 GLU A CA 1
ATOM 1024 C C . GLU A 1 132 ? -21.290 5.281 -0.846 1.00 82.50 132 GLU A C 1
ATOM 1026 O O . GLU A 1 132 ? -22.338 4.974 -0.285 1.00 82.50 132 GLU A O 1
ATOM 1031 N N . THR A 1 133 ? -20.129 4.711 -0.510 1.00 75.69 133 THR A N 1
ATOM 1032 C CA . THR A 1 133 ? -20.023 3.647 0.508 1.00 75.69 133 THR A CA 1
ATOM 1033 C C . THR A 1 133 ? -20.506 4.124 1.885 1.00 75.69 133 THR A C 1
ATOM 1035 O O . THR A 1 133 ? -21.192 3.391 2.594 1.00 75.69 133 THR A O 1
ATOM 1038 N N . ALA A 1 134 ? -20.212 5.375 2.252 1.00 72.00 134 ALA A N 1
ATOM 1039 C CA . ALA A 1 134 ? -20.684 5.981 3.496 1.00 72.00 134 ALA A CA 1
ATOM 1040 C C . ALA A 1 134 ? -22.197 6.283 3.505 1.00 72.00 134 ALA A C 1
ATOM 1042 O O . ALA A 1 134 ? -22.786 6.358 4.578 1.00 72.00 134 ALA A O 1
ATOM 1043 N N . GLN A 1 135 ? -22.827 6.457 2.337 1.00 63.78 135 GLN A N 1
ATOM 1044 C CA . GLN A 1 135 ? -24.272 6.696 2.201 1.00 63.78 135 GLN A CA 1
ATOM 1045 C C . GLN A 1 135 ? -25.100 5.402 2.150 1.00 63.78 135 GLN A C 1
ATOM 1047 O O . GLN A 1 135 ? -26.273 5.421 2.512 1.00 63.78 135 GLN A O 1
ATOM 1052 N N . VAL A 1 136 ? -24.507 4.291 1.697 1.00 59.53 136 VAL A N 1
ATOM 1053 C CA . VAL A 1 136 ? -25.154 2.965 1.629 1.00 59.53 136 VAL A CA 1
ATOM 1054 C C . VAL A 1 136 ? -25.045 2.201 2.956 1.00 59.53 136 VAL A C 1
ATOM 1056 O O . VAL A 1 136 ? -25.826 1.281 3.206 1.00 59.53 136 VAL A O 1
ATOM 1059 N N . ALA A 1 137 ? -24.127 2.595 3.845 1.00 49.59 137 ALA A N 1
ATOM 1060 C CA . ALA A 1 137 ? -24.131 2.117 5.223 1.00 49.59 137 ALA A CA 1
ATOM 1061 C C . ALA A 1 137 ? -25.480 2.477 5.886 1.00 49.59 137 ALA A C 1
ATOM 1063 O O . ALA A 1 137 ? -25.905 3.633 5.801 1.00 49.59 137 ALA A O 1
ATOM 1064 N N . PRO A 1 138 ? -26.190 1.520 6.516 1.00 44.81 138 PRO A N 1
ATOM 1065 C CA . PRO A 1 138 ? -27.481 1.804 7.123 1.00 44.81 138 PRO A CA 1
ATOM 1066 C C . PRO A 1 138 ? -27.330 2.919 8.161 1.00 44.81 138 PRO A C 1
ATOM 1068 O O . PRO A 1 138 ? -26.447 2.871 9.018 1.00 44.81 138 PRO A O 1
ATOM 1071 N N . VAL A 1 139 ? -28.220 3.914 8.077 1.00 50.22 139 VAL A N 1
ATOM 1072 C CA . VAL A 1 139 ? -28.449 4.933 9.109 1.00 50.22 139 VAL A CA 1
ATOM 1073 C C . VAL A 1 139 ? -28.851 4.194 10.388 1.00 50.22 139 VAL A C 1
ATOM 1075 O O . VAL A 1 139 ? -30.018 3.871 10.596 1.00 50.22 139 VAL A O 1
ATOM 1078 N N . GLY A 1 140 ? -27.854 3.820 11.185 1.00 47.78 140 GLY A N 1
ATOM 1079 C CA . GLY A 1 140 ? -28.021 2.890 12.298 1.00 47.78 140 GLY A CA 1
ATOM 1080 C C . GLY A 1 140 ? -26.767 2.631 13.131 1.00 47.78 140 GLY A C 1
ATOM 1081 O O . GLY A 1 140 ? -26.901 2.176 14.260 1.00 47.78 140 GLY A O 1
ATOM 1082 N N . GLU A 1 141 ? -25.573 2.987 12.664 1.00 48.50 141 GLU A N 1
ATOM 1083 C CA . GLU A 1 141 ? -24.420 3.163 13.547 1.00 48.50 141 GLU A CA 1
ATOM 1084 C C . GLU A 1 141 ? -23.679 4.428 13.131 1.00 48.50 141 GLU A C 1
ATOM 1086 O O . GLU A 1 141 ? -23.227 4.552 11.995 1.00 48.50 141 GLU A O 1
ATOM 1091 N N . GLU A 1 142 ? -23.590 5.386 14.056 1.00 50.69 142 GLU A N 1
ATOM 1092 C CA . GLU A 1 142 ? -22.642 6.490 13.968 1.00 50.69 142 GLU A CA 1
ATOM 1093 C C . GLU A 1 142 ? -21.305 5.942 13.482 1.00 50.69 142 GLU A C 1
ATOM 1095 O O . GLU A 1 142 ? -20.755 5.015 14.085 1.00 50.69 142 GLU A O 1
ATOM 1100 N N . THR A 1 143 ? -20.785 6.515 12.398 1.00 46.69 143 THR A N 1
ATOM 1101 C CA . THR A 1 143 ? -19.404 6.329 11.979 1.00 46.69 143 THR A CA 1
ATOM 1102 C C . THR A 1 143 ? -18.534 6.671 13.180 1.00 46.69 143 THR A C 1
ATOM 1104 O O . THR A 1 143 ? -18.222 7.837 13.420 1.00 46.69 143 THR A O 1
ATOM 1107 N N . ARG A 1 144 ? -18.162 5.662 13.974 1.00 52.91 144 ARG A N 1
ATOM 1108 C CA . ARG A 1 144 ? -17.140 5.793 15.003 1.00 52.91 144 ARG A CA 1
ATOM 1109 C C . ARG A 1 144 ? -15.837 5.964 14.244 1.00 52.91 144 ARG A C 1
ATOM 1111 O O . ARG A 1 144 ? -15.074 5.022 14.056 1.00 52.91 144 ARG A O 1
ATOM 1118 N N . ILE A 1 145 ? -15.597 7.184 13.773 1.00 51.47 145 ILE A N 1
ATOM 1119 C CA . ILE A 1 145 ? -14.247 7.684 13.604 1.00 51.47 145 ILE A CA 1
ATOM 1120 C C . ILE A 1 145 ? -13.632 7.438 14.974 1.00 51.47 145 ILE A C 1
ATOM 1122 O O . ILE A 1 145 ? -14.061 8.039 15.960 1.00 51.47 145 ILE A O 1
ATOM 1126 N N . ALA A 1 146 ? -12.718 6.475 15.064 1.00 44.59 146 ALA A N 1
ATOM 1127 C CA . ALA A 1 146 ? -11.899 6.334 16.247 1.00 44.59 146 ALA A CA 1
ATOM 1128 C C . ALA A 1 146 ? -11.046 7.598 16.296 1.00 44.59 146 ALA A C 1
ATOM 1130 O O . ALA A 1 146 ? -9.957 7.662 15.731 1.00 44.59 146 ALA A O 1
ATOM 1131 N N . VAL A 1 147 ? -11.593 8.647 16.904 1.00 52.53 147 VAL A N 1
ATOM 1132 C CA . VAL A 1 147 ? -10.797 9.762 17.367 1.00 52.53 147 VAL A CA 1
ATOM 1133 C C . VAL A 1 147 ? -9.900 9.132 18.416 1.00 52.53 147 VAL A C 1
ATOM 1135 O O . VAL A 1 147 ? -10.352 8.761 19.501 1.00 52.53 147 VAL A O 1
ATOM 1138 N N . ILE A 1 148 ? -8.646 8.886 18.039 1.00 51.91 148 ILE A N 1
ATOM 1139 C CA . ILE A 1 148 ? -7.616 8.484 18.986 1.00 51.91 148 ILE A CA 1
ATOM 1140 C C . ILE A 1 148 ? -7.295 9.747 19.774 1.00 51.91 148 ILE A C 1
ATOM 1142 O O . ILE A 1 148 ? -6.312 10.438 19.520 1.00 51.91 148 ILE A O 1
ATOM 1146 N N . GLU A 1 149 ? -8.186 10.077 20.701 1.00 53.62 149 GLU A N 1
ATOM 1147 C CA . GLU A 1 149 ? -7.867 10.998 21.770 1.00 53.62 149 GLU A CA 1
ATOM 1148 C C . GLU A 1 149 ? -6.674 10.396 22.516 1.00 53.62 149 GLU A C 1
ATOM 1150 O O . GLU A 1 149 ? -6.703 9.199 22.846 1.00 53.62 149 GLU A O 1
ATOM 1155 N N . PRO A 1 150 ? -5.611 11.174 22.787 1.00 57.00 150 PRO A N 1
ATOM 1156 C CA . PRO A 1 150 ? -4.592 10.751 23.727 1.00 57.00 150 PRO A CA 1
ATOM 1157 C C . PRO A 1 150 ? -5.317 10.267 24.977 1.00 57.00 150 PRO A C 1
ATOM 1159 O O . PRO A 1 150 ? -6.140 10.995 25.536 1.00 57.00 150 PRO A O 1
ATOM 1162 N N . ALA A 1 151 ? -5.077 9.018 25.384 1.00 59.38 151 ALA A N 1
ATOM 1163 C CA . ALA A 1 151 ? -5.623 8.491 26.625 1.00 59.38 151 ALA A CA 1
ATOM 1164 C C . ALA A 1 151 ? -5.026 9.344 27.747 1.00 59.38 151 ALA A C 1
ATOM 1166 O O . ALA A 1 151 ? -3.916 9.057 28.180 1.00 59.38 151 ALA A O 1
ATOM 1167 N N . GLY A 1 152 ? -5.707 10.443 28.097 1.00 57.03 152 GLY A N 1
ATOM 1168 C CA . GLY A 1 152 ? -5.076 11.626 28.678 1.00 57.03 152 GLY A CA 1
ATOM 1169 C C . GLY A 1 152 ? -4.121 11.294 29.815 1.00 57.03 152 GLY A C 1
ATOM 1170 O O . GLY A 1 152 ? -4.360 10.335 30.548 1.00 57.03 152 GLY A O 1
ATOM 1171 N N . ASP A 1 153 ? -3.074 12.102 29.981 1.00 62.25 153 ASP A N 1
ATOM 1172 C CA . ASP A 1 153 ? -1.874 11.850 30.805 1.00 62.25 153 ASP A CA 1
ATOM 1173 C C . ASP A 1 153 ? -2.125 11.224 32.187 1.00 62.25 153 ASP A C 1
ATOM 1175 O O . ASP A 1 153 ? -1.287 10.511 32.738 1.00 62.25 153 ASP A O 1
ATOM 1179 N N . LYS A 1 154 ? -3.311 11.444 32.759 1.00 69.44 154 LYS A N 1
ATOM 1180 C CA . LYS A 1 154 ? -3.777 10.804 33.994 1.00 69.44 154 LYS A CA 1
ATOM 1181 C C . LYS A 1 154 ? -3.753 9.272 33.929 1.00 69.44 154 LYS A C 1
ATOM 1183 O O . LYS A 1 154 ? -3.428 8.641 34.936 1.00 69.44 154 LYS A O 1
ATOM 1188 N N . ARG A 1 155 ? -4.097 8.656 32.790 1.00 78.00 155 ARG A N 1
ATOM 1189 C CA . ARG A 1 155 ? -4.152 7.191 32.656 1.00 78.00 155 ARG A CA 1
ATOM 1190 C C . ARG A 1 155 ? -2.752 6.596 32.587 1.00 78.00 155 ARG A C 1
ATOM 1192 O O . ARG A 1 155 ? -2.474 5.660 33.331 1.00 78.00 155 ARG A O 1
ATOM 1199 N N . SER A 1 156 ? -1.866 7.158 31.768 1.00 82.62 156 SER A N 1
ATOM 1200 C CA . SER A 1 156 ? -0.482 6.687 31.674 1.00 82.62 156 SER A CA 1
ATOM 1201 C C . SER A 1 156 ? 0.288 6.927 32.977 1.00 82.62 156 SER A C 1
ATOM 1203 O O . SER A 1 156 ? 0.928 6.007 33.479 1.00 82.62 156 SER A O 1
ATOM 1205 N N . ALA A 1 157 ? 0.100 8.079 33.632 1.00 86.44 157 ALA A N 1
ATOM 1206 C CA . ALA A 1 157 ? 0.664 8.344 34.957 1.00 86.44 157 ALA A CA 1
ATOM 1207 C C . ALA A 1 157 ? 0.179 7.348 36.027 1.00 86.44 157 ALA A C 1
ATOM 1209 O O . ALA A 1 157 ? 0.963 6.913 36.874 1.00 86.44 157 ALA A O 1
ATOM 1210 N N . SER A 1 158 ? -1.097 6.952 35.980 1.00 89.38 158 SER A N 1
ATOM 1211 C CA . SER A 1 158 ? -1.641 5.933 36.886 1.00 89.38 158 SER A CA 1
ATOM 1212 C C . SER A 1 158 ? -1.018 4.561 36.630 1.00 89.38 158 SER A C 1
ATOM 1214 O O . SER A 1 158 ? -0.698 3.858 37.586 1.00 89.38 158 SER A O 1
ATOM 1216 N N . LEU A 1 159 ? -0.794 4.198 35.361 1.00 92.56 159 LEU A N 1
ATOM 1217 C CA . LEU A 1 159 ? -0.124 2.948 34.994 1.00 92.56 159 LEU A CA 1
ATOM 1218 C C . LEU A 1 159 ? 1.347 2.946 35.420 1.00 92.56 159 LEU A C 1
ATOM 1220 O O . LEU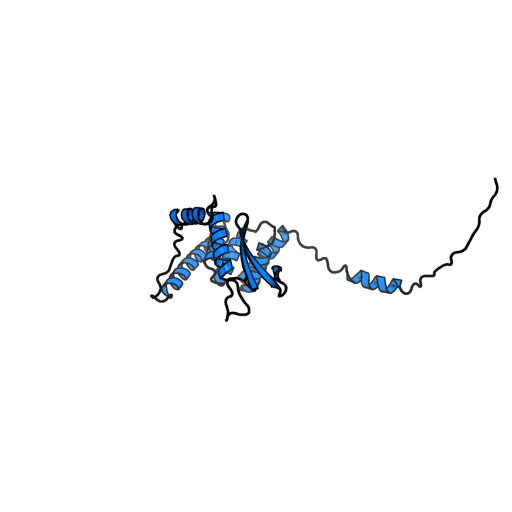 A 1 159 ? 1.784 1.962 36.009 1.00 92.56 159 LEU A O 1
ATOM 1224 N N . ARG A 1 160 ? 2.082 4.050 35.220 1.00 93.69 160 ARG A N 1
ATOM 1225 C CA . ARG A 1 160 ? 3.461 4.198 35.718 1.00 93.69 160 ARG A CA 1
ATOM 1226 C C . ARG A 1 160 ? 3.539 3.980 37.226 1.00 93.69 160 ARG A C 1
ATOM 1228 O O . ARG A 1 160 ? 4.408 3.260 37.698 1.00 93.69 160 ARG A O 1
ATOM 1235 N N . LYS A 1 161 ? 2.595 4.545 37.987 1.00 93.75 161 LYS A N 1
ATOM 1236 C CA . LYS A 1 161 ? 2.515 4.339 39.441 1.00 93.75 161 LYS A CA 1
ATOM 1237 C C . LYS A 1 161 ? 2.142 2.900 39.813 1.00 93.75 161 LYS A C 1
ATOM 1239 O O . LYS A 1 161 ? 2.695 2.374 40.770 1.00 93.75 161 LYS A O 1
ATOM 1244 N N . LEU A 1 162 ? 1.204 2.284 39.093 1.00 94.31 162 LEU A N 1
ATOM 1245 C CA . LEU A 1 162 ? 0.747 0.917 39.359 1.00 94.31 162 LEU A CA 1
ATOM 1246 C C . LEU A 1 162 ? 1.853 -0.116 39.115 1.00 94.31 162 LEU A C 1
ATOM 1248 O O . LEU A 1 162 ? 2.039 -1.011 39.932 1.00 94.31 162 LEU A O 1
ATOM 1252 N N . TYR A 1 163 ? 2.576 0.022 38.004 1.00 94.38 163 TYR A N 1
ATOM 1253 C CA . TYR A 1 163 ? 3.634 -0.902 37.595 1.00 94.38 163 TYR A CA 1
ATOM 1254 C C . TYR A 1 163 ? 5.038 -0.463 38.029 1.00 94.38 163 TYR A C 1
ATOM 1256 O O . TYR A 1 163 ? 5.993 -1.190 37.780 1.00 94.38 163 TYR A O 1
ATOM 1264 N N . LEU A 1 164 ? 5.156 0.682 38.711 1.00 95.62 164 LEU A N 1
ATOM 1265 C CA . LEU A 1 164 ? 6.410 1.246 39.221 1.00 95.62 164 LEU A CA 1
ATOM 1266 C C . LEU A 1 164 ? 7.468 1.450 38.122 1.00 95.62 164 LEU A C 1
ATOM 1268 O O . LEU A 1 164 ? 8.618 1.051 38.276 1.00 95.62 164 LEU A O 1
ATOM 1272 N N . THR A 1 165 ? 7.072 2.076 37.013 1.00 94.62 165 THR A N 1
ATOM 1273 C CA . THR A 1 165 ? 7.938 2.311 35.846 1.00 94.62 165 THR A CA 1
ATOM 1274 C C . THR A 1 165 ? 8.124 3.791 35.543 1.00 94.62 165 THR A C 1
ATOM 1276 O O . THR A 1 165 ? 7.199 4.591 35.708 1.00 94.62 165 THR A O 1
ATOM 1279 N N . ASP A 1 166 ? 9.268 4.138 34.957 1.00 91.12 166 ASP A N 1
ATOM 1280 C CA . ASP A 1 166 ? 9.607 5.525 34.621 1.00 91.12 166 ASP A CA 1
ATOM 1281 C C . ASP A 1 166 ? 9.098 5.973 33.241 1.00 91.12 166 ASP A C 1
ATOM 1283 O O . ASP A 1 166 ? 9.073 7.168 32.947 1.00 91.12 166 ASP A O 1
ATOM 1287 N N . SER A 1 167 ? 8.644 5.043 32.388 1.00 91.75 167 SER A N 1
ATOM 1288 C CA . SER A 1 167 ? 8.147 5.360 31.042 1.00 91.75 167 SER A CA 1
ATOM 1289 C C . SER A 1 167 ? 6.718 4.880 30.787 1.00 91.75 167 SER A C 1
ATOM 1291 O O . SER A 1 167 ? 6.308 3.807 31.229 1.00 91.75 167 SER A O 1
ATOM 1293 N N . ASP A 1 168 ? 5.963 5.661 30.009 1.00 90.88 168 ASP A N 1
ATOM 1294 C CA . ASP A 1 168 ? 4.603 5.297 29.583 1.00 90.88 168 ASP A CA 1
ATOM 1295 C C . ASP A 1 168 ? 4.585 4.047 28.718 1.00 90.88 168 ASP A C 1
ATOM 1297 O O . ASP A 1 168 ? 3.703 3.200 28.846 1.00 90.88 168 ASP A O 1
ATOM 1301 N N . ARG A 1 169 ? 5.592 3.919 27.851 1.00 91.31 169 ARG A N 1
ATOM 1302 C CA . ARG A 1 169 ? 5.754 2.765 26.973 1.00 91.31 169 ARG A CA 1
ATOM 1303 C C . ARG A 1 169 ? 5.907 1.484 27.786 1.00 91.31 169 ARG A C 1
ATOM 1305 O O . ARG A 1 169 ? 5.211 0.514 27.517 1.00 91.31 169 ARG A O 1
ATOM 1312 N N . GLU A 1 170 ? 6.795 1.482 28.772 1.00 92.94 170 GLU A N 1
ATOM 1313 C CA . GLU A 1 170 ? 7.033 0.316 29.623 1.00 92.94 170 GLU A CA 1
ATOM 1314 C C . GLU A 1 170 ? 5.813 -0.012 30.488 1.00 92.94 170 GLU A C 1
ATOM 1316 O O . GLU A 1 170 ? 5.388 -1.166 30.522 1.00 92.94 170 GLU A O 1
ATOM 1321 N N . ALA A 1 171 ? 5.181 1.005 31.086 1.00 94.00 171 ALA A N 1
ATOM 1322 C CA . ALA A 1 171 ? 3.946 0.844 31.851 1.00 94.00 171 ALA A CA 1
ATOM 1323 C C . ALA A 1 171 ? 2.841 0.171 31.022 1.00 94.00 171 ALA A C 1
ATOM 1325 O O . ALA A 1 171 ? 2.152 -0.731 31.499 1.00 94.00 171 ALA A O 1
ATOM 1326 N N . LEU A 1 172 ? 2.677 0.595 29.764 1.00 92.75 172 LEU A N 1
ATOM 1327 C CA . LEU A 1 172 ? 1.698 0.026 28.841 1.00 92.75 172 LEU A CA 1
ATOM 1328 C C . LEU A 1 172 ? 2.047 -1.408 28.441 1.00 92.75 172 LEU A C 1
ATOM 1330 O O . LEU A 1 172 ? 1.154 -2.251 28.409 1.00 92.75 172 LEU A O 1
ATOM 1334 N N . VAL A 1 173 ? 3.320 -1.711 28.173 1.00 94.50 173 VAL A N 1
ATOM 1335 C CA . VAL A 1 173 ? 3.761 -3.080 27.859 1.00 94.50 173 VAL A CA 1
ATOM 1336 C C . VAL A 1 173 ? 3.487 -4.020 29.033 1.00 94.50 173 VAL A C 1
ATOM 1338 O O . VAL A 1 173 ? 2.935 -5.101 28.832 1.00 94.50 173 VAL A O 1
ATOM 1341 N N . LEU A 1 174 ? 3.809 -3.607 30.261 1.00 93.81 174 LEU A N 1
ATOM 1342 C CA . LEU A 1 174 ? 3.508 -4.385 31.465 1.00 93.81 174 LEU A CA 1
ATOM 1343 C C . LEU A 1 174 ? 2.002 -4.557 31.668 1.00 93.81 174 LEU A C 1
ATOM 1345 O O . LEU A 1 174 ? 1.544 -5.662 31.960 1.00 93.81 174 LEU A O 1
ATOM 1349 N N . HIS A 1 175 ? 1.225 -3.494 31.459 1.00 93.75 175 HIS A N 1
ATOM 1350 C CA . HIS A 1 175 ? -0.225 -3.556 31.577 1.00 93.75 175 HIS A CA 1
ATOM 1351 C C . HIS A 1 175 ? -0.853 -4.528 30.577 1.00 93.75 175 HIS A C 1
ATOM 1353 O O . HIS A 1 175 ? -1.638 -5.392 30.963 1.00 93.75 175 HIS A O 1
ATOM 1359 N N . LEU A 1 176 ? -0.466 -4.439 29.305 1.00 92.75 176 LEU A N 1
ATOM 1360 C CA . LEU A 1 176 ? -0.952 -5.340 28.263 1.00 92.75 176 LEU A CA 1
ATOM 1361 C C . LEU A 1 176 ? -0.547 -6.787 28.547 1.00 92.75 176 LEU A C 1
ATOM 1363 O O . LEU A 1 176 ? -1.390 -7.674 28.463 1.00 92.75 176 LEU A O 1
ATOM 1367 N N . ASN A 1 177 ? 0.695 -7.035 28.964 1.00 92.94 177 ASN A N 1
ATOM 1368 C CA . ASN A 1 177 ? 1.139 -8.382 29.322 1.00 92.94 177 ASN A CA 1
ATOM 1369 C C . ASN A 1 177 ? 0.408 -8.945 30.551 1.00 92.94 177 ASN A C 1
ATOM 1371 O O . ASN A 1 177 ? 0.113 -10.137 30.589 1.00 92.94 177 ASN A O 1
ATOM 1375 N N . SER A 1 178 ? 0.044 -8.105 31.522 1.00 88.44 178 SER A N 1
ATOM 1376 C CA . SER A 1 178 ? -0.811 -8.510 32.644 1.00 88.44 178 SER A CA 1
ATOM 1377 C C . SER A 1 178 ? -2.206 -8.939 32.184 1.00 88.44 178 SER A C 1
ATOM 1379 O O . SER A 1 178 ? -2.757 -9.879 32.751 1.00 88.44 178 SER A O 1
ATOM 1381 N N . LEU A 1 179 ? -2.784 -8.269 31.182 1.00 89.25 179 LEU A N 1
ATOM 1382 C CA . LEU A 1 179 ? -4.082 -8.643 30.612 1.00 89.25 179 LEU A CA 1
ATOM 1383 C C . LEU A 1 179 ? -3.978 -9.928 29.781 1.00 89.25 179 LEU A C 1
ATOM 1385 O O . LEU A 1 179 ? -4.806 -10.826 29.926 1.00 89.25 179 LEU A O 1
ATOM 1389 N N . LEU A 1 180 ? -2.933 -10.045 28.958 1.00 87.38 180 LEU A N 1
ATOM 1390 C CA . LEU A 1 180 ? -2.673 -11.234 28.145 1.00 87.38 180 LEU A CA 1
ATOM 1391 C C . LEU A 1 180 ? -2.429 -12.481 29.003 1.00 87.38 180 LEU A C 1
ATOM 1393 O O . LEU A 1 180 ? -2.902 -13.557 28.650 1.00 87.38 180 LEU A O 1
ATOM 1397 N N . GLY A 1 181 ? -1.778 -12.336 30.161 1.00 78.25 181 GLY A N 1
ATOM 1398 C CA . GLY A 1 181 ? -1.590 -13.436 31.110 1.00 78.25 181 GLY A CA 1
ATOM 1399 C C . GLY A 1 181 ? -2.903 -14.006 31.661 1.00 78.25 181 GLY A C 1
ATOM 1400 O O . GLY A 1 181 ? -2.977 -15.191 31.974 1.00 78.25 181 GLY A O 1
ATOM 1401 N N . ILE A 1 182 ? -3.963 -13.195 31.736 1.00 79.06 182 ILE A N 1
ATOM 1402 C CA . ILE A 1 182 ? -5.301 -13.653 32.146 1.00 79.06 182 ILE A CA 1
ATOM 1403 C C . ILE A 1 182 ? -6.022 -14.336 30.974 1.00 79.06 182 ILE A C 1
ATOM 1405 O O . ILE A 1 182 ? -6.766 -15.294 31.181 1.00 79.06 182 ILE A O 1
ATOM 1409 N N . ALA A 1 183 ? -5.784 -13.862 29.749 1.00 79.31 183 ALA A N 1
ATOM 1410 C CA . ALA A 1 183 ? -6.434 -14.327 28.524 1.00 79.31 183 ALA A CA 1
ATOM 1411 C C . ALA A 1 183 ? -5.782 -15.569 27.882 1.00 79.31 183 ALA A C 1
ATOM 1413 O O . ALA A 1 183 ? -6.162 -15.951 26.776 1.00 79.31 183 ALA A O 1
ATOM 1414 N N . GLY A 1 184 ? -4.800 -16.193 28.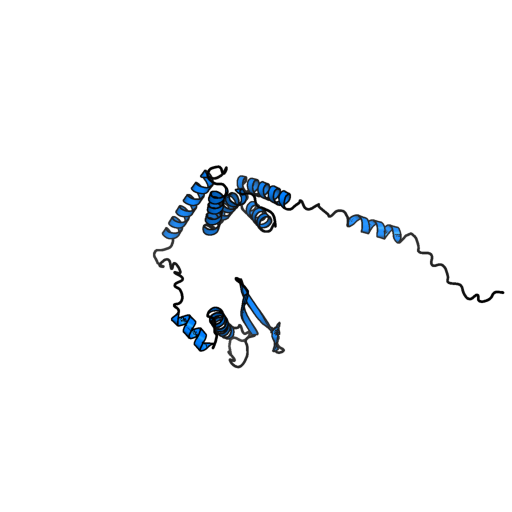541 1.00 77.31 184 GLY A N 1
ATOM 1415 C CA . GLY A 1 184 ? -4.142 -17.394 28.030 1.00 77.31 184 GLY A CA 1
ATOM 1416 C C . GLY A 1 184 ? -5.122 -18.549 27.792 1.00 77.31 184 GLY A C 1
ATOM 1417 O O . GLY A 1 184 ? -6.073 -18.755 28.554 1.00 77.31 184 GLY A O 1
ATOM 1418 N N . TRP A 1 185 ? -4.890 -19.314 26.725 1.00 82.56 185 TRP A N 1
ATOM 1419 C CA . TRP A 1 185 ? -5.756 -20.428 26.348 1.00 82.56 185 TRP A CA 1
ATOM 1420 C C . TRP A 1 185 ? -5.409 -21.683 27.150 1.00 82.56 185 TRP A C 1
ATOM 1422 O O . TRP A 1 185 ? -4.241 -21.978 27.411 1.00 82.56 185 TRP A O 1
ATOM 1432 N N . ARG A 1 186 ? -6.447 -22.422 27.546 1.00 81.38 186 ARG A N 1
ATOM 1433 C CA . ARG A 1 186 ? -6.341 -23.689 28.270 1.00 81.38 186 ARG A CA 1
ATOM 1434 C C . ARG A 1 186 ? -7.119 -24.765 27.527 1.00 81.38 186 ARG A C 1
ATOM 1436 O O . ARG A 1 186 ? -8.231 -24.503 27.064 1.00 81.38 186 ARG A O 1
ATOM 1443 N N . GLN A 1 187 ? -6.554 -25.965 27.462 1.00 77.31 187 GLN A N 1
ATOM 1444 C CA . GLN A 1 187 ? -7.199 -27.137 26.882 1.00 77.31 187 GLN A CA 1
ATOM 1445 C C . GLN A 1 187 ? -8.432 -27.541 27.701 1.00 77.31 187 GLN A C 1
ATOM 1447 O O . GLN A 1 187 ? -9.466 -27.880 27.129 1.00 77.31 187 GLN A O 1
ATOM 1452 N N . ASP A 1 188 ? -8.342 -27.463 29.032 1.00 75.25 188 ASP A N 1
ATOM 1453 C CA . ASP A 1 188 ? -9.486 -27.625 29.930 1.00 75.25 188 ASP A CA 1
ATOM 1454 C C . ASP A 1 188 ? -10.055 -26.251 30.317 1.00 75.25 188 ASP A C 1
ATOM 1456 O O . ASP A 1 188 ? -9.494 -25.524 31.140 1.00 75.25 188 ASP A O 1
ATOM 1460 N N . GLN A 1 189 ? -11.179 -25.888 29.699 1.00 70.44 189 GLN A N 1
ATOM 1461 C CA . GLN A 1 189 ? -11.885 -24.633 29.972 1.00 70.44 189 GLN A CA 1
ATOM 1462 C C . GLN A 1 189 ? -12.899 -24.747 31.120 1.00 70.44 189 GLN A C 1
ATOM 1464 O O . GLN A 1 189 ? -13.441 -23.729 31.551 1.00 70.44 189 GLN A O 1
ATOM 1469 N N . ALA A 1 190 ? -13.170 -25.956 31.628 1.00 68.06 190 ALA A N 1
ATOM 1470 C CA . ALA A 1 190 ? -14.194 -26.173 32.648 1.00 68.06 190 ALA A CA 1
ATOM 1471 C C . ALA A 1 190 ? -13.717 -25.784 34.057 1.00 68.06 190 ALA A C 1
ATOM 1473 O O . ALA A 1 190 ? -14.533 -25.422 34.905 1.00 68.06 190 ALA A O 1
ATOM 1474 N N . ILE A 1 191 ? -12.403 -25.835 34.317 1.00 65.81 191 ILE A N 1
ATOM 1475 C CA . ILE A 1 191 ? -11.804 -25.483 35.611 1.00 65.81 191 ILE A CA 1
ATOM 1476 C C . ILE A 1 191 ? -10.625 -24.528 35.399 1.00 65.81 191 ILE A C 1
ATOM 1478 O O . ILE A 1 191 ? -9.497 -24.940 35.126 1.00 65.81 191 ILE A O 1
ATOM 1482 N N . VAL A 1 192 ? -10.862 -23.230 35.601 1.00 64.56 192 VAL A N 1
ATOM 1483 C CA . VAL A 1 192 ? -9.801 -22.214 35.572 1.00 64.56 192 VAL A CA 1
ATOM 1484 C C . VAL A 1 192 ? -9.013 -22.253 36.882 1.00 64.56 192 VAL A C 1
ATOM 1486 O O . VAL A 1 192 ? -9.403 -21.670 37.893 1.00 64.56 192 VAL A O 1
ATOM 1489 N N . ARG A 1 193 ? -7.879 -22.955 36.865 1.00 66.94 193 ARG A N 1
ATOM 1490 C CA . ARG A 1 193 ? -6.892 -22.948 37.951 1.00 66.94 193 ARG A CA 1
ATOM 1491 C C . ARG A 1 193 ? -6.038 -21.686 37.860 1.00 66.94 193 ARG A C 1
ATOM 1493 O O . ARG A 1 193 ? -5.163 -21.593 37.004 1.00 66.94 193 ARG A O 1
ATOM 1500 N N . LEU A 1 194 ? -6.312 -20.703 38.717 1.00 66.88 194 LEU A N 1
ATOM 1501 C CA . LEU A 1 194 ? -5.568 -19.433 38.768 1.00 66.88 194 LEU A CA 1
ATOM 1502 C C . LEU A 1 194 ? -4.137 -19.595 39.308 1.00 66.88 194 LEU A C 1
ATOM 1504 O O . LEU A 1 194 ? -3.297 -18.729 39.094 1.00 66.88 194 LEU A O 1
ATOM 1508 N N . ASP A 1 195 ? -3.858 -20.705 39.990 1.00 70.00 195 ASP A N 1
ATOM 1509 C CA . ASP A 1 195 ? -2.536 -21.103 40.476 1.00 70.00 195 ASP A CA 1
ATOM 1510 C C . ASP A 1 195 ? -1.668 -21.757 39.390 1.00 70.00 195 ASP A C 1
ATOM 1512 O O . ASP A 1 195 ? -0.492 -22.034 39.633 1.00 70.00 195 ASP A O 1
ATOM 1516 N N . ARG A 1 196 ? -2.225 -22.006 38.192 1.00 71.38 196 ARG A N 1
ATOM 1517 C CA . ARG A 1 196 ? -1.488 -22.572 37.061 1.00 71.38 196 ARG A CA 1
ATOM 1518 C C . ARG A 1 196 ? -1.465 -21.634 35.848 1.00 71.38 196 ARG A C 1
ATOM 1520 O O . ARG A 1 196 ? -2.514 -21.096 35.469 1.00 71.38 196 ARG A O 1
ATOM 1527 N N . PRO A 1 197 ? -0.284 -21.473 35.216 1.00 68.44 197 PRO A N 1
ATOM 1528 C CA . PRO A 1 197 ? -0.166 -20.755 33.952 1.00 68.44 197 PRO A CA 1
ATOM 15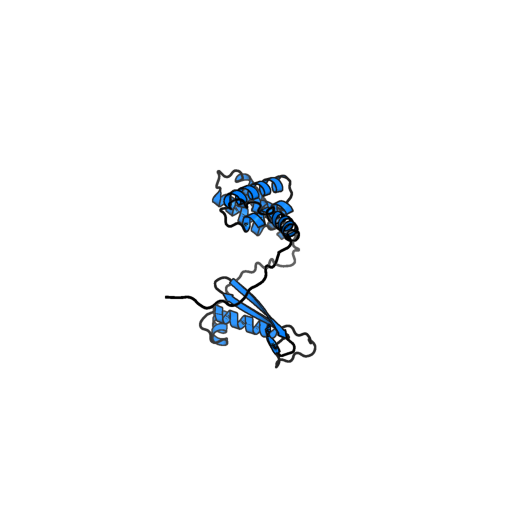29 C C . PRO A 1 197 ? -1.024 -21.415 32.867 1.00 68.44 197 PRO A C 1
ATOM 1531 O O . PRO A 1 197 ? -1.406 -22.582 32.988 1.00 68.44 197 PRO A O 1
ATOM 1534 N N . ALA A 1 198 ? -1.352 -20.655 31.828 1.00 78.94 198 ALA A N 1
ATOM 1535 C CA . ALA A 1 198 ? -2.128 -21.171 30.706 1.00 78.94 198 ALA A CA 1
ATOM 1536 C C . ALA A 1 198 ? -1.285 -22.123 29.835 1.00 78.94 198 ALA A C 1
ATOM 1538 O O . ALA A 1 198 ? -0.052 -22.074 29.865 1.00 78.94 198 ALA A O 1
ATOM 1539 N N . ASP A 1 199 ? -1.954 -22.980 29.058 1.00 83.12 199 ASP A N 1
ATOM 1540 C CA . ASP A 1 199 ? -1.283 -23.904 28.132 1.00 83.12 199 ASP A CA 1
ATOM 1541 C C . ASP A 1 199 ? -0.672 -23.136 26.954 1.00 83.12 199 ASP A C 1
ATOM 1543 O O . ASP A 1 199 ? 0.423 -23.458 26.490 1.00 83.12 199 ASP A O 1
ATOM 1547 N N . ILE A 1 200 ? -1.357 -22.076 26.516 1.00 85.31 200 ILE A N 1
ATOM 1548 C CA . ILE A 1 200 ? -0.851 -21.103 25.551 1.00 85.31 200 ILE A CA 1
ATOM 1549 C C . ILE A 1 200 ? -0.882 -19.720 26.197 1.00 85.31 200 ILE A C 1
ATOM 1551 O O . ILE A 1 200 ? -1.938 -19.230 26.609 1.00 85.31 200 ILE A O 1
ATOM 1555 N N . GLU A 1 201 ? 0.280 -19.079 26.257 1.00 87.69 201 GLU A N 1
ATOM 1556 C CA . GLU A 1 201 ? 0.448 -17.715 26.752 1.00 87.69 201 GLU A CA 1
ATOM 1557 C C . GLU A 1 201 ? 0.888 -16.796 25.617 1.00 87.69 201 GLU A C 1
ATOM 1559 O O . GLU A 1 201 ? 1.723 -17.156 24.790 1.00 87.69 201 GLU A O 1
ATOM 1564 N N . TYR A 1 202 ? 0.353 -15.578 25.604 1.00 89.38 202 TYR A N 1
ATOM 1565 C CA . TYR A 1 202 ? 0.776 -14.545 24.668 1.00 89.38 202 TYR A CA 1
ATOM 1566 C C . TYR A 1 202 ? 1.592 -13.495 25.405 1.00 89.38 202 TYR A C 1
ATOM 1568 O O . TYR A 1 202 ? 1.205 -13.025 26.477 1.00 89.38 202 TYR A O 1
ATOM 1576 N N . ARG A 1 203 ? 2.711 -13.092 24.808 1.00 90.94 203 ARG A N 1
ATOM 1577 C CA . ARG A 1 203 ? 3.556 -12.016 25.314 1.00 90.94 203 ARG A CA 1
ATOM 1578 C C . ARG A 1 203 ? 3.771 -10.971 24.240 1.00 90.94 203 ARG A C 1
ATOM 1580 O O . ARG A 1 203 ? 4.244 -11.269 23.150 1.00 90.94 203 ARG A O 1
ATOM 1587 N N . LEU A 1 204 ? 3.475 -9.730 24.583 1.00 94.00 204 LEU A N 1
ATOM 1588 C CA . LEU A 1 204 ? 3.776 -8.568 23.772 1.00 94.00 204 LEU A CA 1
ATOM 1589 C C . LEU A 1 204 ? 5.161 -8.027 24.132 1.00 94.00 204 LEU A C 1
ATOM 1591 O O . LEU A 1 204 ? 5.490 -7.837 25.307 1.00 94.00 204 LEU A O 1
ATOM 1595 N N . SER A 1 205 ? 5.955 -7.733 23.110 1.00 92.94 205 SER A N 1
ATOM 1596 C CA . SER A 1 205 ? 7.213 -7.007 23.239 1.00 92.94 205 SER A CA 1
ATOM 1597 C C . SER A 1 205 ? 7.287 -5.873 22.222 1.00 92.94 205 SER A C 1
ATOM 1599 O O . SER A 1 205 ? 6.598 -5.876 21.200 1.00 92.94 205 SER A O 1
ATOM 1601 N N . VAL A 1 206 ? 8.096 -4.864 22.532 1.00 92.44 206 VAL A N 1
ATOM 1602 C CA . VAL A 1 206 ? 8.239 -3.665 21.707 1.00 92.44 206 VAL A CA 1
ATOM 1603 C C . VAL A 1 206 ? 9.720 -3.423 21.468 1.00 92.44 206 VAL A C 1
ATOM 1605 O O . VAL A 1 206 ? 10.488 -3.317 22.422 1.00 92.44 206 VAL A O 1
ATOM 1608 N N . GLY A 1 207 ? 10.113 -3.332 20.198 1.00 87.62 207 GLY A N 1
ATOM 1609 C CA . GLY A 1 207 ? 11.488 -3.085 19.772 1.00 87.62 207 GLY A CA 1
ATOM 1610 C C . GLY A 1 207 ? 11.521 -2.009 18.692 1.00 87.62 207 GLY A C 1
ATOM 1611 O O . GLY A 1 207 ? 10.902 -2.158 17.640 1.00 87.62 207 GLY A O 1
ATOM 1612 N N . GLY A 1 208 ? 12.219 -0.900 18.949 1.00 83.75 208 GLY A N 1
ATOM 1613 C CA . GLY A 1 208 ? 12.215 0.253 18.046 1.00 83.75 208 GLY A CA 1
ATOM 1614 C C . GLY A 1 208 ? 10.794 0.778 17.800 1.00 83.75 208 GLY A C 1
ATOM 1615 O O . GLY A 1 208 ? 10.095 1.148 18.746 1.00 83.75 208 GLY A O 1
ATOM 1616 N N . ASN A 1 209 ? 10.369 0.787 16.532 1.00 84.00 209 ASN A N 1
ATOM 1617 C CA . ASN A 1 209 ? 9.014 1.175 16.119 1.00 84.00 209 ASN A CA 1
ATOM 1618 C C . ASN A 1 209 ? 8.117 -0.021 15.745 1.00 84.00 209 ASN A C 1
ATOM 1620 O O . ASN A 1 209 ? 7.112 0.152 15.060 1.00 84.00 209 ASN A O 1
ATOM 1624 N N . ALA A 1 210 ? 8.489 -1.233 16.162 1.00 86.19 210 ALA A N 1
ATOM 1625 C CA . ALA A 1 210 ? 7.728 -2.449 15.915 1.00 86.19 210 ALA A CA 1
ATOM 1626 C C . ALA A 1 210 ? 7.171 -3.026 17.223 1.00 86.19 210 ALA A C 1
ATOM 1628 O O . ALA A 1 210 ? 7.804 -2.964 18.282 1.00 86.19 210 ALA A O 1
ATOM 1629 N N . ILE A 1 211 ? 5.980 -3.612 17.121 1.00 91.81 211 ILE A N 1
ATOM 1630 C CA . ILE A 1 211 ? 5.351 -4.417 18.167 1.00 91.81 211 ILE A CA 1
ATOM 1631 C C . ILE A 1 211 ? 5.365 -5.860 17.675 1.00 91.81 211 ILE A C 1
ATOM 1633 O O . ILE A 1 211 ? 5.000 -6.123 16.530 1.00 91.81 211 ILE A O 1
ATOM 1637 N N . SER A 1 212 ? 5.771 -6.788 18.532 1.00 92.31 212 SER A N 1
ATOM 1638 C CA . SER A 1 212 ? 5.682 -8.220 18.268 1.00 92.31 212 SER A CA 1
ATOM 1639 C C . SER A 1 212 ? 4.893 -8.908 19.372 1.00 92.31 212 SER A C 1
ATOM 1641 O O . SER A 1 212 ? 4.985 -8.549 20.548 1.00 92.31 212 SER A O 1
ATOM 1643 N N . ILE A 1 213 ? 4.105 -9.903 18.979 1.00 91.56 213 ILE A N 1
ATOM 1644 C CA . ILE A 1 213 ? 3.393 -10.786 19.895 1.00 91.56 213 ILE A CA 1
ATOM 1645 C C . ILE A 1 213 ? 3.979 -12.177 19.697 1.00 91.56 213 ILE A C 1
ATOM 1647 O O . ILE A 1 213 ? 3.995 -12.693 18.582 1.00 91.56 213 ILE A O 1
ATOM 1651 N N . GLN A 1 214 ? 4.491 -12.751 20.777 1.00 91.06 214 GLN A N 1
ATOM 1652 C CA . GLN A 1 214 ? 4.995 -14.111 20.820 1.00 91.06 214 GLN A CA 1
ATOM 1653 C C . GLN A 1 214 ? 3.959 -15.007 21.492 1.00 91.06 214 GLN A C 1
ATOM 1655 O O . GLN A 1 214 ? 3.485 -14.702 22.587 1.00 91.06 214 GLN A O 1
ATOM 1660 N N . GLU A 1 215 ? 3.641 -16.116 20.838 1.00 90.25 215 GLU A N 1
ATOM 1661 C CA . GLU A 1 215 ? 2.935 -17.237 21.445 1.00 90.25 215 GLU A CA 1
ATOM 1662 C C . GLU A 1 215 ? 3.957 -18.161 22.115 1.00 90.25 215 GLU A C 1
ATOM 1664 O O . GLU A 1 215 ? 5.006 -18.455 21.543 1.00 90.25 215 GLU A O 1
ATOM 1669 N N . MET A 1 216 ? 3.667 -18.581 23.340 1.00 85.94 216 MET A N 1
ATOM 1670 C CA . MET A 1 216 ? 4.473 -19.516 24.115 1.00 85.94 216 MET A CA 1
ATOM 1671 C C . MET A 1 216 ? 3.595 -20.714 24.452 1.00 85.94 216 MET A C 1
ATOM 1673 O O . MET A 1 216 ? 2.597 -20.562 25.162 1.00 85.94 216 MET A O 1
ATOM 1677 N N . GLN A 1 217 ? 3.964 -21.895 23.960 1.00 84.44 217 GLN A N 1
ATOM 1678 C CA . GLN A 1 217 ? 3.229 -23.124 24.248 1.00 84.44 217 GLN A CA 1
ATOM 1679 C C . GLN A 1 217 ? 3.934 -23.883 25.366 1.00 84.44 217 GLN A C 1
ATOM 1681 O O . GLN A 1 217 ? 5.147 -24.114 25.323 1.00 84.44 217 GLN A O 1
ATOM 1686 N N . ARG A 1 218 ? 3.181 -24.283 26.391 1.00 70.50 218 ARG A N 1
ATOM 1687 C CA . ARG A 1 218 ? 3.699 -25.171 27.431 1.00 70.50 218 ARG A CA 1
ATOM 1688 C C . ARG A 1 218 ? 3.434 -26.613 27.054 1.00 70.50 218 ARG A C 1
ATOM 1690 O O . ARG A 1 218 ? 2.298 -27.026 26.846 1.00 70.50 218 ARG A O 1
ATOM 1697 N N . ASN A 1 219 ? 4.500 -27.403 27.021 1.00 65.50 219 ASN A N 1
ATOM 1698 C CA . ASN A 1 219 ? 4.363 -28.844 26.911 1.00 65.50 219 ASN A CA 1
ATOM 1699 C C . ASN A 1 219 ? 3.867 -29.434 28.243 1.00 65.50 219 ASN A C 1
ATOM 1701 O O . ASN A 1 219 ? 4.033 -28.853 29.318 1.00 65.50 219 ASN A O 1
ATOM 1705 N N . SER A 1 220 ? 3.304 -30.638 28.190 1.00 57.69 220 SER A N 1
ATOM 1706 C CA . SER A 1 220 ? 2.760 -31.365 29.346 1.00 57.69 220 SER A CA 1
ATOM 1707 C C . SER A 1 220 ? 3.788 -31.691 30.448 1.00 57.69 220 SER A C 1
ATOM 1709 O O . SER A 1 220 ? 3.410 -32.182 31.509 1.00 57.69 220 SER A O 1
ATOM 1711 N N . SER A 1 221 ? 5.076 -31.398 30.230 1.00 57.78 221 SER A N 1
ATOM 1712 C CA . SER A 1 221 ? 6.162 -31.487 31.219 1.00 57.78 221 SER A CA 1
ATOM 1713 C C . SER A 1 221 ? 6.524 -30.149 31.891 1.00 57.78 221 SER A C 1
ATOM 1715 O O . SER A 1 221 ? 7.455 -30.110 32.692 1.00 57.78 221 SER A O 1
ATOM 1717 N N . GLY A 1 222 ? 5.807 -29.056 31.598 1.00 56.34 222 GLY A N 1
ATOM 1718 C CA . GLY A 1 222 ? 6.028 -27.731 32.195 1.00 56.34 222 GLY A CA 1
ATOM 1719 C C . GLY A 1 222 ? 7.140 -26.900 31.541 1.00 56.34 222 GLY A C 1
ATOM 1720 O O . GLY A 1 222 ? 7.432 -25.797 32.008 1.00 56.34 222 GLY A O 1
ATOM 1721 N N . GLY A 1 223 ? 7.744 -27.401 30.461 1.00 53.88 223 GLY A N 1
ATOM 1722 C CA . GLY A 1 223 ? 8.693 -26.663 29.632 1.00 53.88 223 GLY A CA 1
ATOM 1723 C C . GLY A 1 223 ? 7.973 -25.742 28.651 1.00 53.88 223 GLY A C 1
ATOM 1724 O O . GLY A 1 223 ? 6.864 -26.044 28.213 1.00 53.88 223 GLY A O 1
ATOM 1725 N N . VAL A 1 224 ? 8.605 -24.620 28.315 1.00 57.31 224 VAL A N 1
ATOM 1726 C CA . VAL A 1 224 ? 8.080 -23.657 27.341 1.00 57.31 224 VAL A CA 1
ATOM 1727 C C . VAL A 1 224 ? 8.830 -23.810 26.023 1.00 57.31 224 VAL A C 1
ATOM 1729 O O . VAL A 1 224 ? 10.061 -23.869 26.038 1.00 57.31 224 VAL A O 1
ATOM 1732 N N . THR A 1 225 ? 8.095 -23.868 24.916 1.00 55.97 225 THR A N 1
ATOM 1733 C CA . THR A 1 225 ? 8.618 -23.868 23.541 1.00 55.97 225 THR A CA 1
ATOM 1734 C C . THR A 1 225 ? 8.054 -22.705 22.750 1.00 55.97 225 THR A C 1
ATOM 1736 O O . THR A 1 225 ? 6.855 -22.399 22.957 1.00 55.97 225 THR A O 1
#